Protein AF-A0A538IC35-F1 (afdb_monomer)

Nearest PDB structures (foldseek):
  1sgj-assembly1_C  TM=9.261E-01  e=6.892E-14  Deinococcus radiodurans
  8khl-assembly1_C  TM=8.896E-01  e=6.221E-12  Pseudomonas aeruginosa
  5ugr-assembly1_A  TM=8.640E-01  e=1.238E-11  Methylorubrum extorquens AM1
  5vxs-assembly1_A  TM=8.177E-01  e=3.624E-10  Homo sapiens
  3qz6-assembly1_A  TM=7.073E-01  e=1.244E-05  Desulfitobacterium hafniense DCB-2

Foldseek 3Di:
DDDDDDDDPPDDDVPPPDDPPPLPQCQPFAEEEEDELQDLVRQLVQQVDPGLAYEHELEPSADPVCSVVSLVSLQVSLVVSVPDPDNFYEYEAYEPPDPRRVVSLVSCVSSQGQEYEHEPDDLVSLCVNPLDGHAYAYEQQDPVCLVCVLSRLQHNRHQAYEYPPVNNCVHPVFDQDPVRCSCVSSVVVNVVSCVVNVHHYYDYDDD

Secondary structure (DSSP, 8-state):
-----------S-S--SS-GGG---GGG---EEEEETT-HHHHHHHHTSS-SEEEEE-STTS-GGGHHHHHHHHHHHHHHT-SSS-SEEEEEPPPTTSTTHHHHHHHHHHH--SEEEETT--HHHHHHT-SSSS-EEEEE-SHHHHHTHHHHHTSTTEEEEEE-HHHHHHHHTPPP-TT-GGGHHHHHHHHHHHHHTT-EEE-BPP-

Solvent-accessible surface area (backbone atoms only — not comparable to full-atom values): 11695 Å² total; per-residue (Å²): 134,87,84,86,88,74,87,80,76,86,71,89,72,86,82,69,87,69,74,81,87,67,74,76,70,54,78,77,40,74,30,36,42,80,28,35,23,66,36,66,71,54,37,56,53,49,56,72,43,92,42,46,23,29,29,37,24,53,29,95,68,31,57,83,93,41,42,70,60,15,50,54,47,42,35,56,52,52,62,74,60,62,82,65,95,61,37,38,47,29,36,28,39,40,40,80,91,44,96,56,22,66,61,41,53,57,42,42,70,76,49,62,44,65,26,37,32,39,44,75,32,38,52,65,56,53,55,73,63,51,88,68,78,60,38,27,34,34,22,36,27,40,75,66,21,58,76,41,29,48,58,34,36,64,38,93,41,34,45,24,43,28,73,36,65,66,56,25,20,68,73,74,70,53,69,92,46,99,82,54,60,76,51,48,73,59,51,50,53,45,48,52,21,16,61,78,52,76,22,23,72,47,45,74,52,88,129

Sequence (207 aa):
MSDFGAAVKLTSAECLTYNCATAIDLSRVRSLLFAPGSDERKLVKALASAADAVVADLEDAVAPGEKAAARGLVRDIFAAAAEGPRPLRLVRVNAVGTEFHDDDMAAVAAIAPDAIVLPKATADAVDALGTAGPPLVAIVETAQGVRLAYEIASQPRVAALQIGAVDLGAEVGLEPRPDGLEILYVRSPARSASVARHASILRRCPS

pLDDT: mean 83.18, std 20.89, range [24.3, 98.62]

Structure (mmCIF, N/CA/C/O backbone):
data_AF-A0A538IC35-F1
#
_entry.id   AF-A0A538IC35-F1
#
loop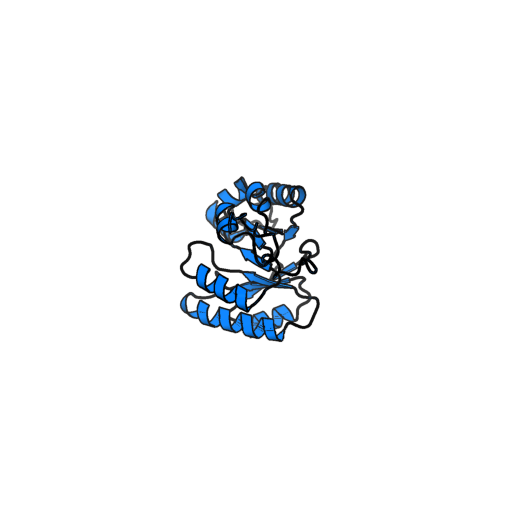_
_atom_site.group_PDB
_atom_site.id
_atom_site.type_symbol
_atom_site.label_atom_id
_atom_site.label_alt_id
_atom_site.label_comp_id
_atom_site.label_asym_id
_atom_site.label_entity_id
_atom_site.label_seq_id
_atom_site.pdbx_PDB_ins_code
_atom_site.Cartn_x
_atom_site.Cartn_y
_atom_site.Cartn_z
_atom_site.occupancy
_atom_site.B_iso_or_equiv
_atom_site.auth_seq_id
_atom_site.auth_comp_id
_atom_site.auth_asym_id
_atom_site.auth_atom_id
_atom_site.pdbx_PDB_model_num
ATOM 1 N N . MET A 1 1 ? 2.470 60.673 17.609 1.00 31.31 1 MET A N 1
ATOM 2 C CA . MET A 1 1 ? 3.820 60.813 17.023 1.00 31.31 1 MET A CA 1
ATOM 3 C C . MET A 1 1 ? 4.538 59.515 17.330 1.00 31.31 1 MET A C 1
ATOM 5 O O . MET A 1 1 ? 4.781 59.252 18.495 1.00 31.31 1 MET A O 1
ATOM 9 N N . SER A 1 2 ? 4.466 58.571 16.387 1.00 29.59 2 SER A N 1
ATOM 10 C CA . SER A 1 2 ? 5.567 58.173 15.478 1.00 29.59 2 SER A CA 1
ATOM 11 C C . SER A 1 2 ? 6.385 57.042 16.106 1.00 29.59 2 SER A C 1
ATOM 13 O O . SER A 1 2 ? 6.773 57.180 17.255 1.00 29.59 2 SER A O 1
ATOM 15 N N . ASP A 1 3 ? 6.762 55.948 15.465 1.00 31.81 3 ASP A N 1
ATOM 16 C CA . ASP A 1 3 ? 6.483 55.285 14.186 1.00 31.81 3 ASP A CA 1
ATOM 17 C C . ASP A 1 3 ? 7.268 53.942 14.276 1.00 31.81 3 ASP A C 1
ATOM 19 O O . ASP A 1 3 ? 7.997 53.733 15.248 1.00 31.81 3 ASP A O 1
ATOM 23 N N . PHE A 1 4 ? 7.188 53.103 13.243 1.00 24.30 4 PHE A N 1
ATOM 24 C CA . PHE A 1 4 ? 8.027 51.927 12.932 1.00 24.30 4 PHE A CA 1
ATOM 25 C C . PHE A 1 4 ? 7.596 50.537 13.414 1.00 24.30 4 PHE A C 1
ATOM 27 O O . PHE A 1 4 ? 7.556 50.199 14.594 1.00 24.30 4 PHE A O 1
ATOM 34 N N . GLY A 1 5 ? 7.339 49.700 12.405 1.00 32.66 5 GLY A N 1
ATOM 35 C CA . GLY A 1 5 ? 6.989 48.301 12.531 1.00 32.66 5 GLY A CA 1
ATOM 36 C C . GLY A 1 5 ? 8.140 47.366 12.887 1.00 32.66 5 GLY A C 1
ATOM 37 O O . GLY A 1 5 ? 9.323 47.689 12.816 1.00 32.66 5 GLY A O 1
ATOM 38 N N . ALA A 1 6 ? 7.737 46.142 13.198 1.00 24.39 6 ALA A N 1
ATOM 39 C CA . ALA A 1 6 ? 8.574 44.961 13.167 1.00 24.39 6 ALA A CA 1
ATOM 40 C C . ALA A 1 6 ? 7.709 43.798 12.673 1.00 24.39 6 ALA A C 1
ATOM 42 O O . ALA A 1 6 ? 6.591 43.590 13.144 1.00 24.39 6 ALA A O 1
ATOM 43 N N . ALA A 1 7 ? 8.234 43.073 11.691 1.00 27.47 7 ALA A N 1
ATOM 44 C CA . ALA A 1 7 ? 7.666 41.846 11.166 1.00 27.47 7 ALA A CA 1
ATOM 45 C C . ALA A 1 7 ? 7.351 40.863 12.306 1.00 27.47 7 ALA A C 1
ATOM 47 O O . ALA A 1 7 ? 8.243 40.460 13.057 1.00 27.47 7 ALA A O 1
ATOM 48 N N . VAL A 1 8 ? 6.087 40.456 12.424 1.00 26.50 8 VAL A N 1
ATOM 49 C CA . VAL A 1 8 ? 5.700 39.366 13.321 1.00 26.50 8 VAL A CA 1
ATOM 50 C C . VAL A 1 8 ? 6.123 38.064 12.647 1.00 26.50 8 VAL A C 1
ATOM 52 O O . VAL A 1 8 ? 5.533 37.635 11.658 1.00 26.50 8 VAL A O 1
ATOM 55 N N . LYS A 1 9 ? 7.197 37.460 13.165 1.00 26.38 9 LYS A N 1
ATOM 56 C CA . LYS A 1 9 ? 7.582 36.075 12.879 1.00 26.38 9 LYS A CA 1
ATOM 57 C C . LYS A 1 9 ? 6.374 35.173 13.143 1.00 26.38 9 LYS A C 1
ATOM 59 O O . LYS A 1 9 ? 5.940 35.060 14.285 1.00 26.38 9 LYS A O 1
ATOM 64 N N . LEU A 1 10 ? 5.870 34.513 12.105 1.00 27.55 10 LEU A N 1
ATOM 65 C CA . LEU A 1 10 ? 4.925 33.409 12.243 1.00 27.55 10 LEU A CA 1
ATOM 66 C C . LEU A 1 10 ? 5.683 32.221 12.856 1.00 27.55 10 LEU A C 1
ATOM 68 O O . LEU A 1 10 ? 6.468 31.553 12.187 1.00 27.55 10 LEU A O 1
ATOM 72 N N . THR A 1 11 ? 5.526 32.008 14.161 1.00 28.56 11 THR A N 1
ATOM 73 C CA . THR A 1 11 ? 6.125 30.885 14.891 1.00 28.56 11 THR A CA 1
ATOM 74 C C . THR A 1 11 ? 5.160 29.700 14.913 1.00 28.56 11 THR A C 1
ATOM 76 O O . THR A 1 11 ? 4.135 29.772 15.580 1.00 28.56 11 THR A O 1
ATOM 79 N N . SER A 1 12 ? 5.504 28.632 14.18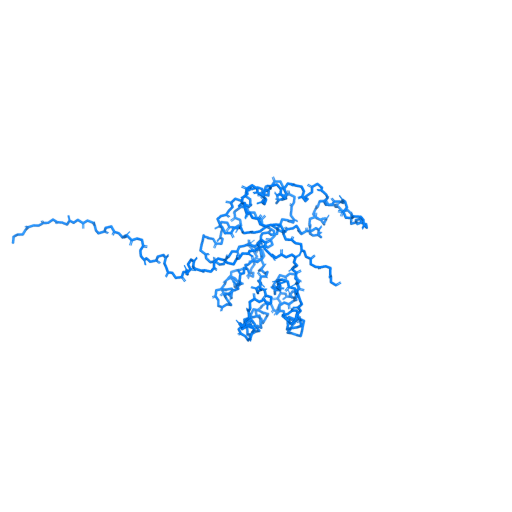5 1.00 39.44 12 SER A N 1
ATOM 80 C CA . SER A 1 12 ? 5.349 27.195 14.517 1.00 39.44 12 SER A CA 1
ATOM 81 C C . SER A 1 12 ? 4.039 26.624 15.106 1.00 39.44 12 SER A C 1
ATOM 83 O O . SER A 1 12 ? 4.042 25.461 15.496 1.00 39.44 12 SER A O 1
ATOM 85 N N . ALA A 1 13 ? 2.929 27.359 15.173 1.00 32.59 13 ALA A N 1
ATOM 86 C CA . ALA A 1 13 ? 1.724 26.920 15.890 1.00 32.59 13 ALA A CA 1
ATOM 87 C C . ALA A 1 13 ? 0.565 26.425 15.000 1.00 32.59 13 ALA A C 1
ATOM 89 O O . ALA A 1 13 ? -0.420 25.927 15.530 1.00 32.59 13 ALA A O 1
ATOM 90 N N . GLU A 1 14 ? 0.681 26.481 13.669 1.00 29.61 14 GLU A N 1
ATOM 91 C CA . GLU A 1 14 ? -0.355 25.959 12.749 1.00 29.61 14 GLU A CA 1
ATOM 92 C C . GLU A 1 14 ? -0.034 24.553 12.201 1.00 29.61 14 GLU A C 1
ATOM 94 O O . GLU A 1 14 ? -0.813 23.974 11.453 1.00 29.61 14 GLU A O 1
ATOM 99 N N . CYS A 1 15 ? 1.081 23.951 12.634 1.00 25.62 15 CYS A N 1
ATOM 100 C CA . CYS A 1 15 ? 1.512 22.596 12.265 1.00 25.62 15 CYS A CA 1
ATOM 101 C C . CYS A 1 15 ? 1.130 21.550 13.338 1.00 25.62 15 CYS A C 1
ATOM 103 O O . CYS A 1 15 ? 1.933 20.697 13.705 1.00 25.62 15 CYS A O 1
ATOM 105 N N . LEU A 1 16 ? -0.069 21.656 13.924 1.00 33.69 16 LEU A N 1
ATOM 106 C CA . LEU A 1 16 ? -0.519 20.787 15.025 1.00 33.69 16 LEU A CA 1
ATOM 107 C C . LEU A 1 16 ? -1.973 20.320 14.854 1.00 33.69 16 LEU A C 1
ATOM 109 O O . LEU A 1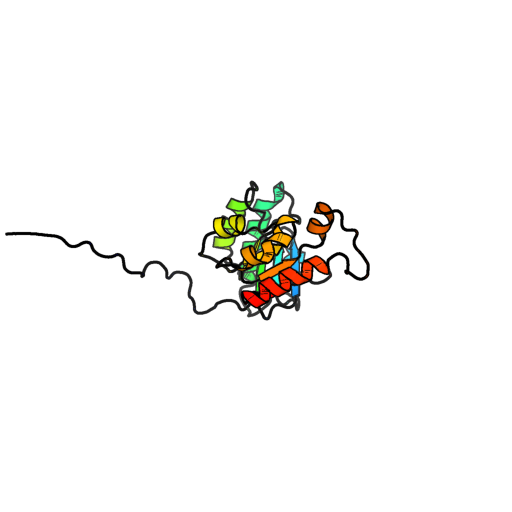 16 ? -2.795 20.464 15.754 1.00 33.69 16 LEU A O 1
ATOM 113 N N . THR A 1 17 ? -2.297 19.713 13.711 1.00 31.59 17 THR A N 1
ATOM 114 C CA . THR A 1 17 ? -3.502 18.862 13.583 1.00 31.59 17 THR A CA 1
ATOM 115 C C . THR A 1 17 ? -3.206 17.380 13.367 1.00 31.59 17 THR A C 1
ATOM 117 O O . THR A 1 17 ? -4.140 16.589 13.302 1.00 31.59 17 THR A O 1
ATOM 120 N N . TYR A 1 18 ? -1.938 16.957 13.393 1.00 36.91 18 TYR A N 1
ATOM 121 C CA . TYR A 1 18 ? -1.600 15.553 13.635 1.00 36.91 18 TYR A CA 1
ATOM 122 C C . TYR A 1 18 ? -0.915 15.420 14.989 1.00 36.91 18 TYR A C 1
ATOM 124 O O . TYR A 1 18 ? 0.202 15.878 15.214 1.00 36.91 18 TYR A O 1
ATOM 132 N N . ASN A 1 19 ? -1.645 14.817 15.917 1.00 33.31 19 ASN A N 1
ATOM 133 C CA . ASN A 1 19 ? -1.181 14.473 17.244 1.00 33.31 19 ASN A CA 1
ATOM 134 C C . ASN A 1 19 ? 0.035 13.529 17.116 1.00 33.31 19 ASN A C 1
ATOM 136 O O . ASN A 1 19 ? -0.123 12.364 16.762 1.00 33.31 19 ASN A O 1
ATOM 140 N N . CYS A 1 20 ? 1.248 14.005 17.422 1.00 36.91 20 CYS A N 1
ATOM 141 C CA . CYS A 1 20 ? 2.470 13.181 17.487 1.00 36.91 20 CYS A CA 1
ATOM 142 C C . CYS A 1 20 ? 2.395 12.032 18.521 1.00 36.91 20 CYS A C 1
ATOM 144 O O . CYS A 1 20 ? 3.329 11.242 18.629 1.00 36.91 20 CYS A O 1
ATOM 146 N N . ALA A 1 21 ? 1.312 11.926 19.299 1.00 33.50 21 ALA A N 1
ATOM 147 C CA . ALA A 1 21 ? 1.167 10.985 20.407 1.00 33.50 21 ALA A CA 1
ATOM 148 C C . ALA A 1 21 ? 0.747 9.549 20.010 1.00 33.50 21 ALA A C 1
ATOM 150 O O . ALA A 1 21 ? 0.647 8.697 20.889 1.00 33.50 21 ALA A O 1
ATOM 151 N N . THR A 1 22 ? 0.544 9.240 18.724 1.00 44.50 22 THR A N 1
ATOM 152 C CA . THR A 1 22 ? 0.237 7.873 18.245 1.00 44.50 22 THR A CA 1
ATOM 153 C C . THR A 1 22 ? 0.861 7.602 16.877 1.00 44.50 22 THR A C 1
ATOM 155 O O . THR A 1 22 ? 0.160 7.372 15.894 1.00 44.50 22 THR A O 1
ATOM 158 N N . ALA A 1 23 ? 2.190 7.638 16.773 1.00 57.66 23 ALA A N 1
ATOM 159 C CA . ALA A 1 23 ? 2.842 7.075 15.595 1.00 57.66 23 ALA A CA 1
ATOM 160 C C . ALA A 1 23 ? 2.577 5.557 15.580 1.00 57.66 23 ALA A C 1
ATOM 162 O O . ALA A 1 23 ? 3.062 4.831 16.449 1.00 57.66 23 ALA A O 1
ATOM 163 N N . ILE A 1 24 ? 1.751 5.087 14.640 1.00 71.88 24 ILE A N 1
ATOM 164 C CA . ILE A 1 24 ? 1.484 3.661 14.424 1.00 71.88 24 ILE A CA 1
ATOM 165 C C . ILE A 1 24 ? 2.826 2.957 14.167 1.00 71.88 24 ILE A C 1
ATOM 167 O O . ILE A 1 24 ? 3.517 3.248 13.191 1.00 71.88 24 ILE A O 1
ATOM 171 N N . ASP A 1 25 ? 3.202 2.021 15.040 1.00 78.44 25 ASP A N 1
ATOM 172 C CA . ASP A 1 25 ? 4.435 1.246 14.897 1.00 78.44 25 ASP A CA 1
ATOM 173 C C . ASP A 1 25 ? 4.235 0.075 13.918 1.00 78.44 25 ASP A C 1
ATOM 175 O O . ASP A 1 25 ? 3.784 -1.016 14.291 1.00 78.44 25 ASP A O 1
ATOM 179 N N . LEU A 1 26 ? 4.600 0.295 12.651 1.00 83.69 26 LEU A N 1
ATOM 180 C CA . LEU A 1 26 ? 4.549 -0.740 11.613 1.00 83.69 26 LEU A CA 1
ATOM 181 C C . LEU A 1 26 ? 5.617 -1.838 11.783 1.00 83.69 26 LEU A C 1
ATOM 183 O O . LEU A 1 26 ? 5.514 -2.875 11.127 1.00 83.69 26 LEU A O 1
ATOM 187 N N . SER A 1 27 ? 6.589 -1.693 12.694 1.00 78.25 27 SER A N 1
ATOM 188 C CA . SER A 1 27 ? 7.629 -2.716 12.922 1.00 78.25 27 SER A CA 1
ATOM 189 C C . SER A 1 27 ? 7.102 -4.011 13.528 1.00 78.25 27 SER A C 1
ATOM 191 O O . SER A 1 27 ? 7.728 -5.067 13.406 1.00 78.25 27 SER A O 1
ATOM 193 N N . ARG A 1 28 ? 5.903 -3.960 14.118 1.00 81.75 28 ARG A N 1
ATOM 194 C CA . ARG A 1 28 ? 5.190 -5.119 14.673 1.00 81.75 28 ARG A CA 1
ATOM 195 C C . ARG A 1 28 ? 4.149 -5.710 13.723 1.00 81.75 28 ARG A C 1
ATOM 197 O O . ARG A 1 28 ? 3.338 -6.534 14.159 1.00 81.75 28 ARG A O 1
ATOM 204 N N . VAL A 1 29 ? 4.106 -5.273 12.467 1.00 87.50 29 VAL A N 1
ATOM 205 C CA . VAL A 1 29 ? 3.208 -5.830 11.451 1.00 87.50 29 VAL A CA 1
ATOM 206 C C . VAL A 1 29 ? 3.930 -6.968 10.737 1.00 87.50 29 VAL A C 1
ATOM 208 O O . VAL A 1 29 ? 4.917 -6.763 10.038 1.00 87.50 29 VAL A O 1
ATOM 211 N N . ARG A 1 30 ? 3.454 -8.197 10.934 1.00 85.12 30 ARG A N 1
ATOM 212 C CA . ARG A 1 30 ? 4.027 -9.417 10.340 1.00 85.12 30 ARG A CA 1
ATOM 213 C C . ARG A 1 30 ? 3.173 -9.947 9.192 1.00 85.12 30 ARG A C 1
ATOM 215 O O . ARG A 1 30 ? 3.669 -10.727 8.382 1.00 85.12 30 ARG A O 1
ATOM 222 N N . SER A 1 31 ? 1.907 -9.537 9.132 1.00 88.38 31 SER A N 1
ATOM 223 C CA . SER A 1 31 ? 0.915 -9.993 8.162 1.00 88.38 31 SER A CA 1
ATOM 224 C C . SER A 1 31 ? 0.096 -8.831 7.601 1.00 88.38 31 SER A C 1
ATOM 226 O O . SER A 1 31 ? -0.556 -8.101 8.347 1.00 88.38 31 SER A O 1
ATOM 228 N N . LEU A 1 32 ? 0.111 -8.700 6.271 1.00 92.94 32 LEU A N 1
ATOM 229 C CA . LEU A 1 32 ? -0.801 -7.845 5.509 1.00 92.94 32 LEU A CA 1
ATOM 230 C C . LEU A 1 32 ? -1.825 -8.711 4.774 1.00 92.94 32 LEU A C 1
ATOM 232 O O . LEU A 1 32 ? -1.449 -9.509 3.908 1.00 92.94 32 LEU A O 1
ATOM 236 N N . LEU A 1 33 ? -3.108 -8.538 5.092 1.00 95.38 33 LEU A N 1
ATOM 237 C CA . LEU A 1 33 ? -4.212 -9.191 4.392 1.00 95.38 33 LEU A CA 1
ATOM 238 C C . LEU A 1 33 ? -4.896 -8.199 3.448 1.00 95.38 33 LEU A C 1
ATOM 240 O O . LEU A 1 33 ? -5.500 -7.230 3.895 1.00 95.38 33 LEU A O 1
ATOM 244 N N . PHE A 1 34 ? -4.806 -8.447 2.144 1.00 96.38 34 PHE A N 1
ATOM 245 C CA . PHE A 1 34 ? -5.431 -7.603 1.123 1.00 96.38 34 PHE A CA 1
ATOM 246 C C . PHE A 1 34 ? -6.870 -8.052 0.866 1.00 96.38 34 PHE A C 1
ATOM 248 O O . PHE A 1 34 ? -7.111 -9.245 0.666 1.00 96.38 34 PHE A O 1
ATOM 255 N N . ALA A 1 35 ? -7.798 -7.099 0.817 1.00 97.44 35 ALA A N 1
ATOM 256 C CA . ALA A 1 35 ? -9.189 -7.321 0.445 1.00 97.44 35 ALA A CA 1
ATOM 257 C C . ALA A 1 35 ? -9.647 -6.251 -0.566 1.00 97.44 35 ALA A C 1
ATOM 259 O O . ALA A 1 35 ? -9.298 -5.084 -0.389 1.00 97.44 35 ALA A O 1
ATOM 260 N N . PRO A 1 36 ? -10.429 -6.613 -1.603 1.00 98.06 36 PRO A N 1
ATOM 261 C CA . PRO A 1 36 ? -10.969 -5.636 -2.547 1.00 98.06 36 PRO A CA 1
ATOM 262 C C . PRO A 1 36 ? -11.828 -4.595 -1.826 1.00 98.06 36 PRO A C 1
ATOM 264 O O . PRO A 1 36 ? -12.737 -4.962 -1.080 1.00 98.06 36 PRO A O 1
ATOM 267 N N . GLY A 1 37 ? -11.578 -3.309 -2.069 1.00 97.56 37 GLY A N 1
ATOM 268 C CA . GLY A 1 37 ? -12.351 -2.214 -1.479 1.00 97.56 37 GLY A CA 1
ATOM 269 C C . GLY A 1 37 ? -13.802 -2.154 -1.966 1.00 97.56 37 GLY A C 1
ATOM 270 O O . GLY A 1 37 ? -14.632 -1.532 -1.313 1.00 97.56 37 GLY A O 1
ATOM 271 N N . SER A 1 38 ? -14.123 -2.817 -3.082 1.00 97.62 38 SER A N 1
ATOM 272 C CA . SER A 1 38 ? -15.483 -2.949 -3.619 1.00 97.62 38 SER A CA 1
ATOM 273 C C . SER A 1 38 ? -16.268 -4.150 -3.068 1.00 97.62 38 SER A C 1
ATOM 275 O O . SER A 1 38 ? -17.451 -4.285 -3.370 1.00 97.62 38 SER A O 1
ATOM 277 N N . ASP A 1 39 ? -15.656 -5.025 -2.259 1.00 97.88 39 ASP A N 1
ATOM 278 C CA . ASP A 1 39 ? -16.291 -6.245 -1.740 1.00 97.88 39 ASP A CA 1
ATOM 279 C C . ASP 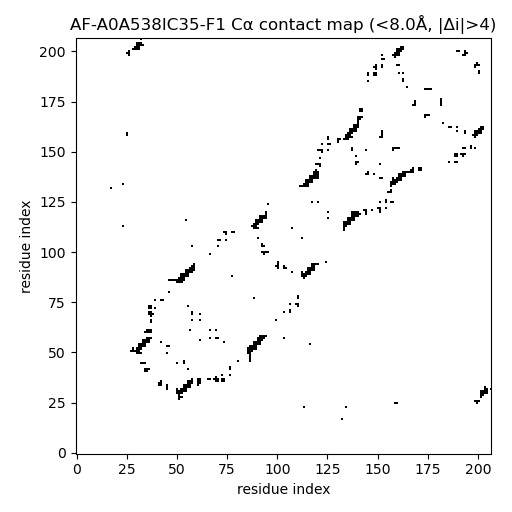A 1 39 ? -16.471 -6.164 -0.217 1.00 97.88 39 ASP A C 1
ATOM 281 O O . ASP A 1 39 ? -15.589 -6.543 0.561 1.00 97.88 39 ASP A O 1
ATOM 285 N N . GLU A 1 40 ? -17.646 -5.687 0.208 1.00 97.31 40 GLU A N 1
ATOM 286 C CA . GLU A 1 40 ? -18.014 -5.517 1.622 1.00 97.31 40 GLU A CA 1
ATOM 287 C C . GLU A 1 40 ? -17.781 -6.796 2.428 1.00 97.31 40 GLU A C 1
ATOM 289 O O . GLU A 1 40 ? -17.141 -6.786 3.481 1.00 97.31 40 GLU A O 1
ATOM 294 N N . ARG A 1 41 ? -18.256 -7.932 1.906 1.00 97.44 41 ARG A N 1
ATOM 295 C CA . ARG A 1 41 ? -18.185 -9.216 2.602 1.00 97.44 41 ARG A CA 1
ATOM 296 C C . ARG A 1 41 ? -16.737 -9.625 2.849 1.00 97.44 41 ARG A C 1
ATOM 298 O O . ARG A 1 41 ? -16.419 -10.106 3.941 1.00 97.44 41 ARG A O 1
ATOM 305 N N . LYS A 1 42 ? -15.861 -9.485 1.848 1.00 97.62 42 LYS A N 1
ATOM 306 C CA . LYS A 1 42 ? -14.438 -9.819 2.002 1.00 97.62 42 LYS A CA 1
ATOM 307 C C . LYS A 1 42 ? -13.729 -8.846 2.930 1.00 97.62 42 LYS A C 1
ATOM 309 O O . LYS A 1 42 ? -12.944 -9.310 3.756 1.00 97.62 42 LYS A O 1
ATOM 314 N N . LEU A 1 43 ? -14.008 -7.547 2.832 1.00 97.12 43 LEU A N 1
ATOM 315 C CA . LEU A 1 43 ? -13.350 -6.547 3.669 1.00 97.12 43 LEU A CA 1
ATOM 316 C C . LEU A 1 43 ? -13.739 -6.700 5.147 1.00 97.12 43 LEU A C 1
ATOM 318 O O . LEU A 1 43 ? -12.858 -6.764 6.002 1.00 97.12 43 LEU A O 1
ATOM 322 N N . VAL A 1 44 ? -15.028 -6.887 5.449 1.00 96.00 44 VAL A N 1
ATOM 323 C CA . VAL A 1 44 ? -15.508 -7.163 6.817 1.00 96.00 44 VAL A CA 1
ATOM 324 C C . VAL A 1 44 ? -14.898 -8.455 7.364 1.00 96.00 44 VAL A C 1
ATOM 326 O O . VAL A 1 44 ? -14.416 -8.492 8.496 1.00 96.00 44 VAL A O 1
ATOM 329 N N . LYS A 1 45 ? -14.845 -9.521 6.554 1.00 95.38 45 LYS A N 1
ATOM 330 C CA . LYS A 1 45 ? -14.202 -10.779 6.963 1.00 95.38 45 LYS A CA 1
ATOM 331 C C . LYS A 1 45 ? -12.705 -10.597 7.237 1.00 95.38 45 LYS A C 1
ATOM 333 O O . LYS A 1 45 ? -12.188 -11.205 8.171 1.00 95.38 45 LYS A O 1
ATOM 338 N N . ALA A 1 46 ? -12.009 -9.795 6.431 1.00 95.88 46 ALA A N 1
ATOM 339 C CA . ALA A 1 46 ? -10.594 -9.505 6.632 1.00 95.88 46 ALA A CA 1
ATOM 340 C C . ALA A 1 46 ? -10.366 -8.746 7.948 1.00 95.88 46 ALA A C 1
ATOM 342 O O . ALA A 1 46 ? -9.468 -9.114 8.706 1.00 95.88 46 ALA A O 1
ATOM 343 N N . LEU A 1 47 ? -11.213 -7.760 8.259 1.00 95.06 47 LEU A N 1
ATOM 344 C CA . LEU A 1 47 ? -11.166 -7.005 9.517 1.00 95.06 47 LEU A CA 1
ATOM 345 C C . LEU A 1 47 ? -11.440 -7.874 10.753 1.00 95.06 47 LEU A C 1
ATOM 347 O O . LEU A 1 47 ? -10.882 -7.618 11.811 1.00 95.06 47 LEU A O 1
ATOM 351 N N . ALA A 1 48 ? -12.223 -8.945 10.615 1.00 93.44 48 ALA A N 1
ATOM 352 C CA . ALA A 1 48 ? -12.457 -9.923 11.681 1.00 93.44 48 ALA A CA 1
ATOM 353 C C . ALA A 1 48 ? -11.360 -11.008 11.800 1.00 93.44 48 ALA A C 1
ATOM 355 O O . ALA A 1 48 ? -11.505 -11.955 12.576 1.00 93.44 48 ALA A O 1
ATOM 356 N N . SER A 1 49 ? -10.289 -10.934 11.003 1.00 93.38 49 SER A N 1
ATOM 357 C CA . SER A 1 49 ? -9.218 -11.939 10.998 1.00 93.38 49 SER A CA 1
ATOM 358 C C . SER A 1 49 ? -8.147 -11.681 12.067 1.00 93.38 49 SER A C 1
ATOM 360 O O . SER A 1 49 ? -8.112 -10.640 12.712 1.00 93.38 49 SER A O 1
ATOM 362 N N . ALA A 1 50 ? -7.216 -12.627 12.220 1.00 91.62 50 ALA A N 1
ATOM 363 C CA . ALA A 1 50 ? -6.033 -12.473 13.071 1.00 91.62 50 ALA A CA 1
ATOM 364 C C . ALA A 1 50 ? -4.862 -11.742 12.374 1.00 91.62 50 ALA A C 1
ATOM 366 O O . ALA A 1 50 ? -3.723 -11.825 12.841 1.00 91.62 50 ALA A O 1
ATOM 367 N N . ALA A 1 51 ? -5.101 -11.095 11.226 1.00 92.75 51 ALA A N 1
ATOM 368 C CA . ALA A 1 51 ? -4.075 -10.322 10.535 1.00 92.75 51 ALA A CA 1
ATOM 369 C C . ALA A 1 51 ? -3.603 -9.143 11.398 1.00 92.75 51 ALA A C 1
ATOM 371 O O . ALA A 1 51 ? -4.368 -8.551 12.156 1.00 92.75 51 ALA A O 1
ATOM 372 N N . ASP A 1 52 ? -2.330 -8.779 11.266 1.00 92.56 52 ASP A N 1
ATOM 373 C CA . ASP A 1 52 ? -1.785 -7.616 11.958 1.00 92.56 52 ASP A CA 1
ATOM 374 C C . ASP A 1 52 ? -2.294 -6.311 11.316 1.00 92.56 52 ASP A C 1
ATOM 376 O O . ASP A 1 52 ? -2.519 -5.320 12.014 1.00 92.56 52 ASP A O 1
ATOM 380 N N . ALA A 1 53 ? -2.506 -6.333 9.997 1.00 94.75 53 ALA A N 1
ATOM 381 C CA . ALA A 1 53 ? -3.051 -5.238 9.210 1.00 94.75 53 ALA A CA 1
ATOM 382 C C . ALA A 1 53 ? -3.896 -5.758 8.031 1.00 94.75 53 ALA A C 1
ATOM 384 O O . ALA A 1 53 ? -3.564 -6.765 7.397 1.00 94.75 53 ALA A O 1
ATOM 385 N N . VAL A 1 54 ? -4.974 -5.041 7.722 1.00 96.88 54 VAL A N 1
ATOM 386 C CA . VAL A 1 54 ? -5.863 -5.275 6.581 1.00 96.88 54 VAL A CA 1
ATOM 387 C C . VAL A 1 54 ? -5.722 -4.117 5.608 1.00 96.88 54 VAL A C 1
ATOM 389 O O . VAL A 1 54 ? -5.846 -2.961 6.000 1.00 96.88 54 VAL A O 1
ATOM 392 N N . VAL A 1 55 ? -5.474 -4.436 4.341 1.00 98.00 55 VAL A N 1
ATOM 393 C CA . VAL A 1 55 ? -5.360 -3.463 3.256 1.00 98.00 55 VAL A CA 1
ATOM 394 C C . VAL A 1 55 ? -6.648 -3.492 2.441 1.00 98.00 55 VAL A C 1
ATOM 396 O O . VAL A 1 55 ? -6.908 -4.470 1.737 1.00 98.00 55 VAL A O 1
ATOM 399 N N . ALA A 1 56 ? -7.442 -2.427 2.538 1.00 98.38 56 ALA A N 1
ATOM 400 C CA . ALA A 1 56 ? -8.530 -2.161 1.609 1.00 98.38 56 ALA A CA 1
ATOM 401 C C . ALA A 1 56 ? -7.935 -1.701 0.277 1.00 98.38 56 ALA A C 1
ATOM 403 O O . ALA A 1 56 ? -7.263 -0.672 0.202 1.00 98.38 56 ALA A O 1
ATOM 404 N N . ASP A 1 57 ? -8.142 -2.497 -0.761 1.00 98.31 57 ASP A N 1
ATOM 405 C CA . ASP A 1 57 ? -7.529 -2.281 -2.059 1.00 98.31 57 ASP A CA 1
ATOM 406 C C . ASP A 1 57 ? -8.430 -1.455 -2.977 1.00 98.31 57 ASP A C 1
ATOM 408 O O . ASP A 1 57 ? -9.502 -1.923 -3.356 1.00 98.31 57 ASP A O 1
ATOM 412 N N . LEU A 1 58 ? -7.998 -0.243 -3.333 1.00 98.50 58 LEU A N 1
ATOM 413 C CA . LEU A 1 58 ? -8.659 0.616 -4.319 1.00 98.50 58 LEU A CA 1
ATOM 414 C C . LEU A 1 58 ? -7.979 0.566 -5.695 1.00 98.50 58 LEU A C 1
ATOM 416 O O . LEU A 1 58 ? -8.467 1.219 -6.615 1.00 98.50 58 LEU A O 1
ATOM 420 N N . GLU A 1 59 ? -6.887 -0.188 -5.864 1.00 97.00 59 GLU A N 1
ATOM 421 C CA . GLU A 1 59 ? -6.144 -0.339 -7.124 1.00 97.00 59 GLU A CA 1
ATOM 422 C C . GLU A 1 59 ? -6.670 -1.562 -7.908 1.00 97.00 59 GLU A C 1
ATOM 424 O O . GLU A 1 59 ? -7.855 -1.612 -8.240 1.00 97.00 59 GLU A O 1
ATOM 429 N N . ASP A 1 60 ? -5.836 -2.553 -8.228 1.00 93.19 60 ASP A N 1
ATOM 430 C CA . ASP A 1 60 ? -6.143 -3.565 -9.251 1.00 93.19 60 ASP A CA 1
ATOM 431 C C . ASP A 1 60 ? -7.336 -4.468 -8.918 1.00 93.19 60 ASP A C 1
ATOM 433 O O . ASP A 1 60 ? -7.950 -5.039 -9.818 1.00 93.19 60 ASP A O 1
ATOM 437 N N . ALA A 1 61 ? -7.699 -4.604 -7.638 1.00 91.94 61 ALA A N 1
ATOM 438 C CA . ALA A 1 61 ? -8.860 -5.399 -7.240 1.00 91.94 61 ALA A CA 1
ATOM 439 C C . ALA A 1 61 ? -10.210 -4.694 -7.463 1.00 91.94 61 ALA A C 1
ATOM 441 O O . ALA A 1 61 ? -11.249 -5.292 -7.179 1.00 91.94 61 ALA A O 1
AT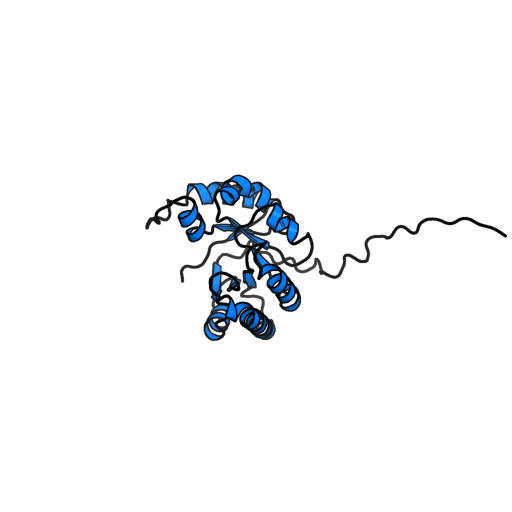OM 442 N N . VAL A 1 62 ? -10.217 -3.445 -7.944 1.00 96.44 62 VAL A N 1
ATOM 443 C CA . VAL A 1 62 ? -11.433 -2.650 -8.170 1.00 96.44 62 VAL A CA 1
ATOM 444 C C . VAL A 1 62 ? -11.486 -2.177 -9.616 1.00 96.44 62 VAL A C 1
ATOM 446 O O . VAL A 1 62 ? -10.579 -1.482 -10.086 1.00 96.44 62 VAL A O 1
ATOM 449 N N . ALA A 1 63 ? -12.577 -2.505 -10.310 1.00 97.00 63 ALA A N 1
ATOM 450 C CA . ALA A 1 63 ? -12.796 -2.071 -11.683 1.00 97.00 63 ALA A CA 1
ATOM 451 C C . ALA A 1 63 ? -12.916 -0.532 -11.776 1.00 97.00 63 ALA A C 1
ATOM 453 O O . ALA A 1 63 ? -13.445 0.090 -10.852 1.00 97.00 63 ALA A O 1
ATOM 454 N N . PRO A 1 64 ? -12.502 0.105 -12.891 1.00 97.06 64 PRO A N 1
ATOM 455 C CA . PRO A 1 64 ? -12.553 1.564 -13.047 1.00 97.06 64 PRO A CA 1
ATOM 456 C C . PRO A 1 64 ? -13.915 2.195 -12.714 1.00 97.06 64 PRO A C 1
ATOM 458 O O . PRO A 1 64 ? -13.983 3.177 -11.980 1.00 97.06 64 PRO A O 1
ATOM 461 N N . GLY A 1 65 ? -15.013 1.585 -13.177 1.00 97.25 65 GLY A N 1
ATOM 462 C CA . GLY A 1 65 ? -16.376 2.068 -12.916 1.00 97.25 65 GLY A CA 1
ATOM 463 C C . GLY A 1 65 ? -16.850 1.917 -11.465 1.00 97.25 65 GLY A C 1
ATOM 464 O O . GLY A 1 65 ? -17.868 2.493 -11.095 1.00 97.25 65 GLY A O 1
ATOM 465 N N . GLU A 1 66 ? -16.123 1.168 -10.634 1.00 97.56 66 GLU A N 1
ATOM 466 C CA . GLU A 1 66 ? -16.480 0.888 -9.239 1.00 97.56 66 GLU A CA 1
ATOM 467 C C . GLU A 1 66 ? -15.640 1.688 -8.233 1.00 97.56 66 GLU A C 1
ATOM 469 O O . GLU A 1 66 ? -15.970 1.701 -7.048 1.00 97.56 66 GLU A O 1
ATOM 474 N N . LYS A 1 67 ? -14.584 2.393 -8.674 1.00 97.69 67 LYS A N 1
ATOM 475 C CA . LYS A 1 67 ? -13.639 3.113 -7.794 1.00 97.69 67 LYS A CA 1
ATOM 476 C C . LYS A 1 67 ? -14.339 4.073 -6.832 1.00 97.69 67 LYS A C 1
ATOM 478 O O . LYS A 1 67 ? -14.072 4.059 -5.632 1.00 97.69 67 LYS A O 1
ATOM 483 N N . ALA A 1 68 ? -15.274 4.875 -7.342 1.00 97.88 68 ALA A N 1
ATOM 484 C CA . ALA A 1 68 ? -16.009 5.844 -6.531 1.00 97.88 68 ALA A CA 1
ATOM 485 C C . ALA A 1 68 ? -16.864 5.164 -5.446 1.00 97.88 68 ALA A C 1
ATOM 487 O O . ALA A 1 68 ? -16.849 5.587 -4.290 1.00 97.88 68 ALA A O 1
ATOM 488 N N . ALA A 1 69 ? -17.565 4.082 -5.800 1.00 98.06 69 ALA A N 1
ATOM 489 C CA . ALA A 1 69 ? -18.362 3.309 -4.852 1.00 98.06 69 ALA A CA 1
ATOM 490 C C . ALA A 1 69 ? -17.474 2.609 -3.809 1.00 98.06 69 ALA A C 1
ATOM 492 O O . ALA A 1 69 ? -17.782 2.648 -2.619 1.00 98.06 69 ALA A O 1
ATOM 493 N N . ALA A 1 70 ? -16.337 2.048 -4.234 1.00 98.50 70 ALA A N 1
ATOM 494 C CA . ALA A 1 70 ? -15.368 1.399 -3.355 1.00 98.50 70 ALA A CA 1
ATOM 495 C C . ALA A 1 70 ? -14.811 2.362 -2.293 1.00 98.50 70 ALA A C 1
ATOM 497 O O . ALA A 1 70 ? -14.760 2.007 -1.121 1.00 98.50 70 ALA A O 1
ATOM 498 N N . ARG A 1 71 ? -14.468 3.608 -2.654 1.00 98.56 71 ARG A N 1
ATOM 499 C CA . ARG A 1 71 ? -14.023 4.629 -1.680 1.00 98.56 71 ARG A CA 1
ATOM 500 C C . ARG A 1 71 ? -15.062 4.877 -0.587 1.00 98.56 71 ARG A C 1
ATOM 502 O O . ARG A 1 71 ? -14.715 4.930 0.593 1.00 98.56 71 ARG A O 1
ATOM 509 N N . GLY A 1 72 ? -16.331 5.023 -0.979 1.00 98.12 72 GLY A N 1
ATOM 510 C CA . GLY A 1 72 ? -17.441 5.209 -0.042 1.00 98.12 72 GLY A CA 1
ATOM 511 C C . GLY A 1 72 ? -17.619 4.004 0.879 1.00 98.12 72 GLY A C 1
ATOM 512 O O . GLY A 1 72 ? -17.701 4.167 2.093 1.00 98.12 72 GLY A O 1
ATOM 513 N N . LEU A 1 73 ? -17.580 2.801 0.308 1.00 98.19 73 LEU A N 1
ATOM 514 C CA . LEU A 1 73 ? -17.712 1.554 1.051 1.00 98.19 73 LEU A CA 1
ATOM 515 C C . LEU A 1 73 ? -16.579 1.358 2.070 1.00 98.19 73 LEU A C 1
ATOM 517 O O . LEU A 1 73 ? -16.838 1.041 3.230 1.00 98.19 73 LEU A O 1
ATOM 521 N N . VAL A 1 74 ? -15.327 1.595 1.665 1.00 98.44 74 VAL A N 1
ATOM 522 C CA . VAL A 1 74 ? -14.159 1.502 2.557 1.00 98.44 74 VAL A CA 1
ATOM 523 C C . VAL A 1 74 ? -14.283 2.477 3.723 1.00 98.44 74 VAL A C 1
ATOM 525 O O . VAL A 1 74 ? -14.043 2.080 4.862 1.00 98.44 74 VAL A O 1
ATOM 528 N N . ARG A 1 75 ? -14.699 3.726 3.470 1.00 97.50 75 ARG A N 1
ATOM 529 C CA . ARG A 1 75 ? -14.950 4.719 4.526 1.00 97.50 75 ARG A CA 1
ATOM 530 C C . ARG A 1 75 ? -15.961 4.210 5.542 1.00 97.50 75 ARG A C 1
ATOM 532 O O . ARG A 1 75 ? -15.682 4.249 6.738 1.00 97.50 75 ARG A O 1
ATOM 539 N N . ASP A 1 76 ? -17.103 3.725 5.075 1.00 96.62 76 ASP A N 1
ATOM 540 C CA . ASP A 1 76 ? -18.198 3.326 5.957 1.00 96.62 76 ASP A CA 1
ATOM 541 C C . ASP A 1 76 ? -17.812 2.091 6.793 1.00 96.62 76 ASP A C 1
ATOM 543 O O . ASP A 1 76 ? -18.027 2.063 8.007 1.00 96.62 76 ASP A O 1
ATOM 547 N N . ILE A 1 77 ? -17.133 1.113 6.184 1.00 96.50 77 ILE A N 1
ATOM 548 C CA . ILE A 1 77 ? -16.645 -0.086 6.879 1.00 96.50 77 ILE A CA 1
ATOM 549 C C . ILE A 1 77 ? -15.546 0.257 7.894 1.00 96.50 77 ILE A C 1
ATOM 551 O O . ILE A 1 77 ? -15.575 -0.232 9.023 1.00 96.50 77 ILE A O 1
ATOM 555 N N . PHE A 1 78 ? -14.567 1.092 7.529 1.00 95.69 78 PHE A N 1
ATOM 556 C CA . PHE A 1 78 ? -13.474 1.452 8.438 1.00 95.69 78 PHE A CA 1
ATOM 557 C C . PHE A 1 78 ? -13.953 2.313 9.605 1.00 95.69 78 PHE A C 1
ATOM 559 O O . PHE A 1 78 ? -13.411 2.172 10.704 1.00 95.69 78 PHE A O 1
ATOM 566 N N . ALA A 1 79 ? -14.968 3.157 9.394 1.00 92.69 79 ALA A N 1
ATOM 567 C CA . ALA A 1 79 ? -15.625 3.904 10.461 1.00 92.69 79 ALA A CA 1
ATOM 568 C C . ALA A 1 79 ? -16.349 2.966 11.441 1.00 92.69 79 ALA A C 1
ATOM 570 O O . ALA A 1 79 ? -16.203 3.122 12.652 1.00 92.69 79 ALA A O 1
ATOM 571 N N . ALA A 1 80 ? -17.061 1.952 10.937 1.00 90.25 80 ALA A N 1
ATOM 572 C CA . ALA A 1 80 ? -17.730 0.952 11.774 1.00 90.25 80 ALA A CA 1
ATOM 573 C C . ALA A 1 80 ? -16.746 0.051 12.548 1.00 90.25 80 ALA A C 1
ATOM 575 O O . ALA A 1 80 ? -17.067 -0.429 13.632 1.00 90.25 80 ALA A O 1
ATOM 576 N N . ALA A 1 81 ? -15.542 -0.161 12.011 1.00 85.25 81 ALA A N 1
ATOM 577 C CA . ALA A 1 81 ? -14.488 -0.976 12.616 1.00 85.25 81 ALA A CA 1
ATOM 578 C C . ALA A 1 81 ? -13.472 -0.169 13.451 1.00 85.25 81 ALA A C 1
ATOM 580 O O . ALA A 1 81 ? -12.384 -0.666 13.736 1.00 85.25 81 ALA A O 1
ATOM 581 N N . ALA A 1 82 ? -13.780 1.081 13.819 1.00 73.94 82 ALA A N 1
ATOM 582 C CA . ALA A 1 82 ? -12.837 1.972 14.505 1.00 73.94 82 ALA A CA 1
ATOM 583 C C . ALA A 1 82 ? -12.506 1.557 15.955 1.00 73.94 82 ALA A C 1
ATOM 585 O O . ALA A 1 82 ? -11.573 2.094 16.553 1.00 73.94 82 ALA A O 1
ATOM 586 N N . GLU A 1 83 ? -13.249 0.608 16.527 1.00 69.12 83 GLU A N 1
ATOM 587 C CA . GLU A 1 83 ? -13.064 0.148 17.901 1.00 69.12 83 GLU A CA 1
ATOM 588 C C . GLU A 1 83 ? -12.127 -1.066 17.965 1.00 69.12 83 GLU A C 1
ATOM 590 O O . GLU A 1 83 ? -12.532 -2.210 17.766 1.00 69.12 83 GLU A O 1
ATOM 595 N N . GLY A 1 84 ? -10.852 -0.827 18.279 1.00 68.19 84 GLY A N 1
ATOM 596 C CA . GLY A 1 84 ? -9.902 -1.891 18.605 1.00 68.19 84 GLY A CA 1
ATOM 597 C C . GLY A 1 84 ? -8.458 -1.568 18.216 1.00 68.19 84 GLY A C 1
ATOM 598 O O . GLY A 1 84 ? -8.216 -0.745 17.340 1.00 68.19 84 GLY A O 1
ATOM 599 N N . PRO A 1 85 ? -7.464 -2.211 18.856 1.00 72.00 85 PRO A N 1
ATOM 600 C CA . PRO A 1 85 ? -6.057 -1.975 18.538 1.00 72.00 85 PRO A CA 1
ATOM 601 C C . PRO A 1 85 ? -5.593 -2.667 17.244 1.00 72.00 85 PRO A C 1
ATOM 603 O O . PRO A 1 85 ? -4.517 -2.332 16.750 1.00 72.00 85 PRO A O 1
ATOM 606 N N . ARG A 1 86 ? -6.336 -3.669 16.739 1.00 78.94 86 ARG A N 1
ATOM 607 C CA . ARG A 1 86 ? -6.032 -4.453 15.526 1.00 78.94 86 ARG A CA 1
ATOM 608 C C . ARG A 1 86 ? -7.298 -5.054 14.893 1.00 78.94 86 ARG A C 1
ATOM 610 O O . ARG A 1 86 ? -8.267 -5.259 15.624 1.00 78.94 86 ARG A O 1
ATOM 617 N N . PRO A 1 87 ? -7.244 -5.431 13.600 1.00 91.56 87 PRO A N 1
ATOM 618 C CA . PRO A 1 87 ? -6.140 -5.186 12.658 1.00 91.56 87 PRO A CA 1
ATOM 619 C C . PRO A 1 87 ? -5.966 -3.696 12.345 1.00 91.56 87 PRO A C 1
ATOM 621 O O . PRO A 1 87 ? -6.935 -2.944 12.378 1.00 91.56 87 PRO A O 1
ATOM 624 N N . LEU A 1 88 ? -4.737 -3.270 12.029 1.00 94.19 88 LEU A N 1
ATOM 625 C CA . LEU A 1 88 ? -4.529 -1.930 11.465 1.00 94.19 88 LEU A CA 1
ATOM 626 C C . LEU A 1 88 ? -5.262 -1.818 10.123 1.00 94.19 88 LEU A C 1
ATOM 628 O O . LEU A 1 88 ? -5.272 -2.766 9.335 1.00 94.19 88 LEU A O 1
ATOM 632 N N . ARG A 1 89 ? -5.842 -0.656 9.853 1.00 95.75 89 ARG A N 1
ATOM 633 C CA . ARG A 1 89 ? -6.670 -0.360 8.684 1.00 95.75 89 ARG A CA 1
ATOM 634 C C . ARG A 1 89 ? -5.853 0.436 7.680 1.00 95.75 89 ARG A C 1
ATOM 636 O O . ARG A 1 89 ? -5.612 1.629 7.851 1.00 95.75 89 ARG A O 1
ATOM 643 N N . LEU A 1 90 ? -5.397 -0.243 6.641 1.00 97.56 90 LEU A N 1
ATOM 644 C CA . LEU A 1 90 ? -4.589 0.327 5.572 1.00 97.56 90 LEU A CA 1
ATOM 645 C C . LEU A 1 90 ? -5.431 0.491 4.308 1.00 97.56 90 LEU A C 1
ATOM 647 O O . LEU A 1 90 ? -6.340 -0.298 4.056 1.00 97.56 90 LEU A O 1
ATOM 651 N N . VAL A 1 91 ? -5.098 1.483 3.485 1.00 98.44 91 VAL A N 1
ATOM 652 C CA . VAL A 1 91 ? -5.718 1.677 2.163 1.00 98.44 91 VAL A CA 1
ATOM 653 C C . VAL A 1 91 ? -4.635 1.631 1.096 1.00 98.44 91 VAL A C 1
ATOM 655 O O . VAL A 1 91 ? -3.696 2.423 1.162 1.00 98.44 91 VAL A O 1
ATOM 658 N N . ARG A 1 92 ? -4.757 0.727 0.115 1.00 98.62 92 ARG A N 1
ATOM 659 C CA . ARG A 1 92 ? -3.960 0.798 -1.118 1.00 98.62 92 ARG A CA 1
ATOM 660 C C . ARG A 1 92 ? -4.655 1.731 -2.092 1.00 98.62 92 ARG A C 1
ATOM 662 O O . ARG A 1 92 ? -5.771 1.442 -2.512 1.00 98.62 92 ARG A O 1
ATOM 669 N N . VAL A 1 93 ? -3.991 2.835 -2.411 1.00 98.56 93 VAL A N 1
ATOM 670 C CA . VAL A 1 93 ? -4.454 3.820 -3.397 1.00 98.56 93 VAL A CA 1
ATOM 671 C C . VAL A 1 93 ? -3.974 3.436 -4.793 1.00 98.56 93 VAL A C 1
ATOM 673 O O . VAL A 1 93 ? -3.053 2.635 -4.934 1.00 98.56 93 VAL A O 1
ATOM 676 N N . ASN A 1 94 ? -4.568 4.017 -5.830 1.00 98.50 94 ASN A N 1
ATOM 677 C CA . ASN A 1 94 ? -4.051 3.923 -7.191 1.00 98.50 94 ASN A CA 1
ATOM 678 C C . ASN A 1 94 ? -2.705 4.662 -7.306 1.00 98.50 94 ASN A C 1
ATOM 680 O O . ASN A 1 94 ? -2.420 5.584 -6.540 1.00 98.50 94 ASN A O 1
ATOM 684 N N . ALA A 1 95 ? -1.861 4.262 -8.260 1.00 97.50 95 ALA A N 1
ATOM 685 C CA . ALA A 1 95 ? -0.539 4.862 -8.450 1.00 97.50 95 ALA A CA 1
ATOM 686 C C . ALA A 1 95 ? -0.608 6.365 -8.786 1.00 97.50 95 ALA A C 1
ATOM 688 O O . ALA A 1 95 ? -1.549 6.828 -9.440 1.00 97.50 95 ALA A O 1
ATOM 689 N N . VAL A 1 96 ? 0.418 7.118 -8.373 1.00 97.12 96 VAL A N 1
ATOM 690 C CA . VAL A 1 96 ? 0.567 8.546 -8.707 1.00 97.12 96 VAL A CA 1
ATOM 691 C C . VAL A 1 96 ? 0.553 8.730 -10.227 1.00 97.12 96 VAL A C 1
ATOM 693 O O . VAL A 1 96 ? 1.193 7.974 -10.956 1.00 97.12 96 VAL A O 1
ATOM 696 N N . GLY A 1 97 ? -0.181 9.738 -10.702 1.00 95.50 97 GLY A N 1
ATOM 697 C CA . GLY A 1 97 ? -0.329 10.043 -12.130 1.00 95.50 97 GLY A CA 1
ATOM 698 C C . GLY A 1 97 ? -1.460 9.288 -12.838 1.00 95.50 97 GLY A C 1
ATOM 699 O O . GLY A 1 97 ? -1.714 9.551 -14.011 1.00 95.50 97 GLY A O 1
ATOM 700 N N . THR A 1 98 ? -2.162 8.382 -12.151 1.00 96.94 98 THR A N 1
ATOM 701 C CA . THR A 1 98 ? -3.419 7.807 -12.657 1.00 96.94 98 THR A CA 1
ATOM 702 C C . THR A 1 98 ? -4.590 8.765 -12.426 1.00 96.94 98 THR A C 1
ATOM 704 O O . THR A 1 98 ? -4.584 9.537 -11.469 1.00 96.94 98 THR A O 1
ATOM 707 N N . GLU A 1 99 ? -5.638 8.674 -13.251 1.00 97.62 99 GLU A N 1
ATOM 708 C CA . GLU A 1 99 ? -6.852 9.505 -13.120 1.00 97.62 99 GLU A CA 1
ATOM 709 C C . GLU A 1 99 ? -7.614 9.291 -11.797 1.00 97.62 99 GLU A C 1
ATOM 711 O O . GLU A 1 99 ? -8.448 10.107 -11.420 1.00 97.62 99 GLU A O 1
ATOM 716 N N . PHE A 1 100 ? -7.325 8.201 -11.079 1.00 98.12 100 PHE A N 1
ATOM 717 C CA . PHE A 1 100 ? -8.005 7.829 -9.837 1.00 98.12 100 PHE A CA 1
ATOM 718 C C . PHE A 1 100 ? -7.277 8.301 -8.574 1.00 98.12 100 PHE A C 1
ATOM 720 O O . PHE A 1 100 ? -7.875 8.273 -7.498 1.00 98.12 100 PHE A O 1
ATOM 727 N N . HIS A 1 101 ? -6.004 8.694 -8.681 1.00 97.75 101 HIS A N 1
ATOM 728 C CA . HIS A 1 101 ? -5.146 8.938 -7.521 1.00 97.75 101 HIS A CA 1
ATOM 729 C C . HIS A 1 101 ? -5.644 10.091 -6.644 1.00 97.75 101 HIS A C 1
ATOM 731 O O . HIS A 1 101 ? -5.740 9.944 -5.428 1.00 97.75 101 HIS A O 1
ATOM 737 N N . ASP A 1 102 ? -6.005 11.221 -7.250 1.00 96.94 102 ASP A N 1
ATOM 738 C CA . ASP A 1 102 ? -6.386 12.422 -6.499 1.00 96.94 102 ASP A CA 1
ATOM 739 C C . ASP A 1 102 ? -7.674 12.203 -5.695 1.00 96.94 102 ASP A C 1
ATOM 741 O O . ASP A 1 102 ? -7.761 12.569 -4.520 1.00 96.94 102 ASP A O 1
ATOM 745 N N . ASP A 1 103 ? -8.650 11.519 -6.290 1.00 97.94 103 ASP A N 1
ATOM 746 C CA . ASP A 1 103 ? -9.876 11.138 -5.596 1.00 97.94 103 ASP A CA 1
ATOM 747 C C . ASP A 1 103 ? -9.623 10.117 -4.473 1.00 97.94 103 ASP A C 1
ATOM 749 O O . ASP A 1 103 ? -10.300 10.147 -3.441 1.00 97.94 103 ASP A O 1
ATOM 753 N N . ASP A 1 104 ? -8.678 9.189 -4.659 1.00 98.19 104 ASP A N 1
ATOM 754 C CA . ASP A 1 104 ? -8.286 8.258 -3.600 1.00 98.19 104 ASP A CA 1
ATOM 755 C C . ASP A 1 104 ? -7.670 9.015 -2.424 1.00 98.19 104 ASP A C 1
ATOM 757 O O . ASP A 1 104 ? -8.011 8.743 -1.274 1.00 98.19 104 ASP A O 1
ATOM 761 N N . MET A 1 105 ? -6.805 9.995 -2.696 1.00 97.25 105 MET A N 1
ATOM 762 C CA . MET A 1 105 ? -6.190 10.829 -1.665 1.00 97.25 105 MET A CA 1
ATOM 763 C C . MET A 1 105 ? -7.229 11.689 -0.932 1.00 97.25 105 MET A C 1
ATOM 765 O O . MET A 1 105 ? -7.174 11.800 0.298 1.00 97.25 105 MET A O 1
ATOM 769 N N . ALA A 1 106 ? -8.226 12.221 -1.646 1.00 96.38 106 ALA A N 1
ATOM 770 C CA . ALA A 1 106 ? -9.363 12.907 -1.036 1.00 96.38 106 ALA A CA 1
ATOM 771 C C . ALA A 1 106 ? -10.184 11.967 -0.133 1.00 96.38 106 ALA A C 1
ATOM 773 O O . ALA A 1 106 ? -10.551 12.337 0.986 1.00 96.38 106 ALA A O 1
ATOM 774 N N . ALA A 1 107 ? -10.431 10.728 -0.572 1.00 95.81 107 ALA A N 1
ATOM 775 C CA . ALA A 1 107 ? -11.120 9.726 0.237 1.00 95.81 107 ALA A CA 1
ATOM 776 C C . ALA A 1 107 ? -10.301 9.318 1.470 1.00 95.81 107 ALA A C 1
ATOM 778 O O . ALA A 1 107 ? -10.853 9.225 2.564 1.00 95.81 107 ALA A O 1
ATOM 779 N N . VAL A 1 108 ? -8.987 9.133 1.331 1.00 95.38 108 VAL A N 1
ATOM 780 C CA . VAL A 1 108 ? -8.072 8.800 2.433 1.00 95.38 108 VAL A CA 1
ATOM 781 C C . VAL A 1 108 ? -8.120 9.847 3.544 1.00 95.38 108 VAL A C 1
ATOM 783 O O . VAL A 1 108 ? -8.121 9.472 4.716 1.00 95.38 108 VAL A O 1
ATOM 786 N N . ALA A 1 109 ? -8.217 11.136 3.208 1.00 93.06 109 ALA A N 1
ATOM 787 C CA . ALA A 1 109 ? -8.356 12.196 4.206 1.00 93.06 109 ALA A CA 1
ATOM 788 C C . ALA A 1 109 ? -9.634 12.042 5.055 1.00 93.06 109 ALA A C 1
ATOM 790 O O . ALA A 1 109 ? -9.607 12.318 6.253 1.00 93.06 109 ALA A O 1
ATOM 791 N N . ALA A 1 110 ? -10.729 11.561 4.457 1.00 91.88 110 ALA A N 1
ATOM 792 C CA . ALA A 1 110 ? -11.983 11.283 5.158 1.00 91.88 110 ALA A CA 1
ATOM 793 C C . ALA A 1 110 ? -11.977 9.935 5.903 1.00 91.88 110 ALA A C 1
ATOM 795 O O . ALA A 1 110 ? -12.604 9.814 6.952 1.00 91.88 110 ALA A O 1
ATOM 796 N N . ILE A 1 111 ? -11.287 8.924 5.366 1.00 94.56 111 ILE A N 1
ATOM 797 C CA . ILE A 1 111 ? -11.161 7.586 5.965 1.00 94.56 111 ILE A CA 1
ATOM 798 C C . ILE A 1 111 ? -10.248 7.615 7.200 1.00 94.56 111 ILE A C 1
ATOM 800 O O . ILE A 1 111 ? -10.498 6.884 8.156 1.00 94.56 111 ILE A O 1
ATOM 804 N N . ALA A 1 112 ? -9.192 8.437 7.168 1.00 92.94 112 ALA A N 1
ATOM 805 C CA . ALA A 1 112 ? -8.124 8.488 8.167 1.00 92.94 112 ALA A CA 1
ATOM 806 C C . ALA A 1 112 ? -7.531 7.093 8.490 1.00 92.94 112 ALA A C 1
ATOM 808 O O . ALA A 1 112 ? -7.621 6.629 9.631 1.00 92.94 112 ALA A O 1
ATOM 809 N N . PRO A 1 113 ? -6.950 6.388 7.493 1.00 95.06 113 PRO A N 1
ATOM 810 C CA . PRO A 1 113 ? -6.373 5.065 7.705 1.00 95.06 113 PRO A CA 1
ATOM 811 C C . PRO A 1 113 ? -5.098 5.127 8.554 1.00 95.06 113 PRO A C 1
ATOM 813 O O . PRO A 1 113 ? -4.413 6.149 8.609 1.00 95.06 113 PRO A O 1
ATOM 816 N N . ASP A 1 114 ? -4.733 3.991 9.146 1.00 94.94 114 ASP A N 1
ATOM 817 C CA . ASP A 1 114 ? -3.524 3.852 9.964 1.00 94.94 114 ASP A CA 1
ATOM 818 C C . ASP A 1 114 ? -2.238 3.966 9.121 1.00 94.94 114 ASP A C 1
ATOM 820 O O . ASP A 1 114 ? -1.206 4.416 9.618 1.00 94.94 114 ASP A O 1
ATOM 824 N N . ALA A 1 115 ? -2.295 3.582 7.839 1.00 96.00 115 ALA A N 1
ATOM 825 C CA . ALA A 1 115 ? -1.266 3.863 6.837 1.00 96.00 115 ALA A CA 1
ATOM 826 C C . ALA A 1 115 ? -1.837 3.797 5.407 1.00 96.00 115 ALA A C 1
ATOM 828 O O . ALA A 1 115 ? -2.866 3.164 5.150 1.00 96.00 115 ALA A O 1
ATOM 829 N N . ILE A 1 116 ? -1.141 4.425 4.460 1.00 97.69 116 ILE A N 1
ATOM 830 C CA . ILE A 1 116 ? -1.424 4.321 3.022 1.00 97.69 116 ILE A CA 1
ATOM 831 C C . ILE A 1 116 ? -0.444 3.322 2.411 1.00 97.69 116 ILE A C 1
ATOM 833 O O . ILE A 1 116 ? 0.752 3.372 2.686 1.00 97.69 116 ILE A O 1
ATOM 837 N N . VAL A 1 117 ? -0.933 2.431 1.557 1.00 98.12 117 VAL A N 1
ATOM 838 C CA . VAL A 1 117 ? -0.100 1.559 0.730 1.00 98.12 117 VAL A CA 1
ATOM 839 C C . VAL A 1 117 ? 0.015 2.196 -0.654 1.00 98.12 117 VAL A C 1
ATOM 841 O O . VAL A 1 117 ? -0.990 2.362 -1.342 1.00 98.12 117 VAL A O 1
ATOM 844 N N . LEU A 1 118 ? 1.231 2.582 -1.040 1.00 98.12 118 LEU A N 1
ATOM 845 C CA . LEU A 1 118 ? 1.509 3.267 -2.302 1.00 98.12 118 LEU A CA 1
ATOM 846 C C . LEU A 1 118 ? 2.114 2.278 -3.312 1.00 98.12 118 LEU A C 1
ATOM 848 O O . LEU A 1 118 ? 3.255 1.852 -3.099 1.00 98.12 118 LEU A O 1
ATOM 852 N N . PRO A 1 119 ? 1.394 1.904 -4.385 1.00 97.88 119 PRO A N 1
ATOM 853 C CA . PRO A 1 119 ? 1.942 1.069 -5.448 1.00 97.88 119 PRO A CA 1
ATOM 854 C C . PRO A 1 119 ? 2.962 1.839 -6.294 1.00 97.88 119 PRO A C 1
ATOM 856 O O . PRO A 1 119 ? 2.973 3.073 -6.310 1.00 97.88 119 PRO A O 1
ATOM 859 N N . LYS A 1 120 ? 3.813 1.099 -7.010 1.00 96.06 120 LYS A N 1
ATOM 860 C CA . LYS A 1 120 ? 4.809 1.603 -7.972 1.00 96.06 120 LYS A CA 1
ATOM 861 C C . LYS A 1 120 ? 5.651 2.749 -7.398 1.00 96.06 120 LYS A C 1
ATOM 863 O O . LYS A 1 120 ? 5.908 3.752 -8.063 1.00 96.06 120 LYS A O 1
ATOM 868 N N . ALA A 1 121 ? 6.051 2.614 -6.134 1.00 97.25 121 ALA A N 1
ATOM 869 C CA . ALA A 1 121 ? 6.629 3.714 -5.382 1.00 97.25 121 ALA A CA 1
ATOM 870 C C . ALA A 1 121 ? 7.992 4.149 -5.944 1.00 97.25 121 ALA A C 1
ATOM 872 O O . ALA A 1 121 ? 8.879 3.333 -6.202 1.00 97.25 121 ALA A O 1
ATOM 873 N N . THR A 1 122 ? 8.172 5.463 -6.055 1.00 96.69 122 THR A N 1
ATOM 874 C CA . THR A 1 122 ? 9.445 6.144 -6.317 1.00 96.69 122 THR A CA 1
ATOM 875 C C . THR A 1 122 ? 9.631 7.263 -5.290 1.00 96.69 122 THR A C 1
ATOM 877 O O . THR A 1 122 ? 8.683 7.630 -4.595 1.00 96.69 122 THR A O 1
ATOM 880 N N . ALA A 1 123 ? 10.844 7.810 -5.173 1.00 94.69 123 ALA A N 1
ATOM 881 C CA . ALA A 1 123 ? 11.095 8.965 -4.310 1.00 94.69 123 ALA A CA 1
ATOM 882 C C . ALA A 1 123 ? 10.184 10.152 -4.679 1.00 94.69 123 ALA A C 1
ATOM 884 O O . ALA A 1 123 ? 9.556 10.722 -3.794 1.00 94.69 123 ALA A O 1
ATOM 885 N N . ASP A 1 124 ? 10.047 10.439 -5.975 1.00 95.69 124 ASP A N 1
ATOM 886 C CA . ASP A 1 124 ? 9.214 11.533 -6.486 1.00 95.69 124 ASP A CA 1
ATOM 887 C C . ASP A 1 124 ? 7.720 11.273 -6.261 1.00 95.69 124 ASP A C 1
ATOM 889 O O . ASP A 1 124 ? 6.985 12.173 -5.866 1.00 95.69 124 ASP A O 1
ATOM 893 N N . ALA A 1 125 ? 7.262 10.030 -6.466 1.00 96.50 125 ALA A N 1
ATOM 894 C CA . ALA A 1 125 ? 5.874 9.662 -6.201 1.00 96.50 125 ALA A CA 1
ATOM 895 C C . ALA A 1 125 ? 5.538 9.838 -4.718 1.00 96.50 125 ALA A C 1
ATOM 897 O O . ALA A 1 125 ? 4.484 10.364 -4.390 1.00 96.50 125 ALA A O 1
ATOM 898 N N . VAL A 1 126 ? 6.439 9.438 -3.819 1.00 95.25 126 VAL A N 1
ATOM 899 C CA . VAL A 1 126 ? 6.259 9.651 -2.381 1.00 95.25 126 VAL A CA 1
ATOM 900 C C . VAL A 1 126 ? 6.279 11.139 -2.021 1.00 95.25 126 VAL A C 1
ATOM 902 O O . VAL A 1 126 ? 5.448 11.572 -1.225 1.00 95.25 126 VAL A O 1
ATOM 905 N N . ASP A 1 127 ? 7.198 11.918 -2.593 1.00 93.12 127 ASP A N 1
ATOM 906 C CA . ASP A 1 127 ? 7.307 13.360 -2.339 1.00 93.12 127 ASP A CA 1
ATOM 907 C C . ASP A 1 127 ? 6.053 14.120 -2.802 1.00 93.12 127 ASP A C 1
ATOM 909 O O . ASP A 1 127 ? 5.571 15.011 -2.103 1.00 93.12 127 ASP A O 1
ATOM 913 N N . ALA A 1 128 ? 5.439 13.693 -3.912 1.00 93.50 128 ALA A N 1
ATOM 914 C CA . ALA A 1 128 ? 4.190 14.258 -4.422 1.00 93.50 128 ALA A CA 1
ATOM 915 C C . ALA A 1 128 ? 3.009 14.140 -3.438 1.00 93.50 128 ALA A C 1
ATOM 917 O O . ALA A 1 128 ? 2.097 14.965 -3.476 1.00 93.50 128 ALA A O 1
ATOM 918 N N . LEU A 1 129 ? 3.029 13.162 -2.522 1.00 93.00 129 LEU A N 1
ATOM 919 C CA . LEU A 1 129 ? 2.019 13.035 -1.463 1.00 93.00 129 LEU A CA 1
ATOM 920 C C . LEU A 1 129 ? 2.233 14.045 -0.315 1.00 93.00 129 LEU A C 1
ATOM 922 O O . LEU A 1 129 ? 1.393 14.134 0.585 1.00 93.00 129 LEU A O 1
ATOM 926 N N . GLY A 1 130 ? 3.345 14.785 -0.317 1.00 91.25 130 GLY A N 1
ATOM 927 C CA . GLY A 1 130 ? 3.725 15.740 0.718 1.00 91.25 130 GLY A CA 1
ATOM 928 C C . GLY A 1 130 ? 4.159 15.081 2.029 1.00 91.25 130 GLY A C 1
ATOM 929 O O . GLY A 1 130 ? 4.058 13.870 2.221 1.00 91.25 130 GLY A O 1
ATOM 930 N N . THR A 1 131 ? 4.631 15.892 2.977 1.00 88.06 131 THR A N 1
ATOM 931 C CA . THR A 1 131 ? 5.207 15.420 4.252 1.00 88.06 131 THR A CA 1
ATOM 932 C C . THR A 1 131 ? 4.187 15.216 5.376 1.00 88.06 131 THR A C 1
ATOM 934 O O . THR A 1 131 ? 4.533 14.643 6.407 1.00 88.06 131 THR A O 1
ATOM 937 N N . ALA A 1 132 ? 2.934 15.634 5.183 1.00 88.31 132 ALA A N 1
ATOM 938 C CA . ALA A 1 132 ? 1.851 15.487 6.154 1.00 88.31 132 ALA A CA 1
ATOM 939 C C . ALA A 1 132 ? 0.924 14.303 5.822 1.00 88.31 132 ALA A C 1
ATOM 941 O O . ALA A 1 132 ? 0.767 13.933 4.662 1.00 88.31 132 ALA A O 1
ATOM 942 N N . GLY A 1 133 ? 0.266 13.744 6.841 1.00 89.81 133 GLY A N 1
ATOM 943 C CA . GLY A 1 133 ? -0.710 12.656 6.705 1.00 89.81 133 GLY A CA 1
ATOM 944 C C . GLY A 1 133 ? -0.204 11.302 7.217 1.00 89.81 133 GLY A C 1
ATOM 945 O O . GLY A 1 133 ? 0.861 11.237 7.836 1.00 89.81 133 GLY A O 1
ATOM 946 N N . PRO A 1 134 ? -0.959 10.211 6.974 1.00 92.88 134 PRO A N 1
ATOM 947 C CA . PRO A 1 134 ? -0.612 8.883 7.475 1.00 92.88 134 PRO A CA 1
ATOM 948 C C . PRO A 1 134 ? 0.747 8.391 6.952 1.00 92.88 134 PRO A C 1
ATOM 950 O O . PRO A 1 134 ? 1.161 8.797 5.855 1.00 92.88 134 PRO A O 1
ATOM 953 N N . PRO A 1 135 ? 1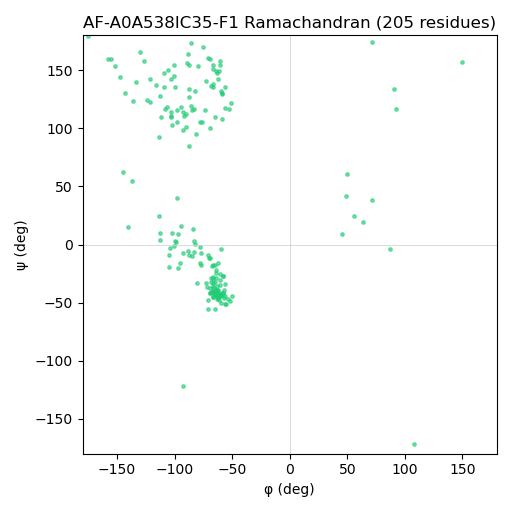.432 7.496 7.684 1.00 94.69 135 PRO A N 1
ATOM 954 C CA . PRO A 1 135 ? 2.641 6.845 7.192 1.00 94.69 135 PRO A CA 1
ATOM 955 C C . PRO A 1 135 ? 2.365 6.024 5.923 1.00 94.69 135 PRO A C 1
ATOM 957 O O . PRO A 1 135 ? 1.236 5.610 5.654 1.00 94.69 135 PRO A O 1
ATOM 960 N N . LEU A 1 136 ? 3.418 5.779 5.147 1.00 95.44 136 LEU A N 1
ATOM 961 C CA . LEU A 1 136 ? 3.379 5.065 3.877 1.00 95.44 136 LEU A CA 1
ATOM 962 C C . LEU A 1 136 ? 4.032 3.684 3.992 1.00 95.44 136 LEU A C 1
ATOM 964 O O . LEU A 1 136 ? 5.141 3.535 4.515 1.00 95.44 136 LEU A O 1
ATOM 968 N N . VAL A 1 137 ? 3.361 2.693 3.417 1.00 96.56 137 VAL A N 1
ATOM 969 C CA . VAL A 1 137 ? 3.944 1.426 2.980 1.00 96.56 137 VAL A CA 1
ATOM 970 C C . VAL A 1 137 ? 4.206 1.552 1.482 1.00 96.56 137 VAL A C 1
ATOM 972 O O . VAL A 1 137 ? 3.276 1.521 0.680 1.00 96.56 137 VAL A O 1
ATOM 975 N N . ALA A 1 138 ? 5.465 1.723 1.095 1.00 96.38 138 ALA A N 1
ATOM 976 C CA . ALA A 1 138 ? 5.854 1.867 -0.303 1.00 96.38 138 ALA A CA 1
ATOM 977 C C . ALA A 1 138 ? 6.048 0.487 -0.944 1.00 96.38 138 ALA A C 1
ATOM 979 O O . ALA A 1 138 ? 6.900 -0.293 -0.501 1.00 96.38 138 ALA A O 1
ATOM 980 N N . ILE A 1 139 ? 5.271 0.173 -1.984 1.00 96.38 139 ILE A N 1
ATOM 981 C CA . ILE A 1 139 ? 5.461 -1.060 -2.744 1.00 96.38 139 ILE A CA 1
ATOM 982 C C . ILE A 1 139 ? 6.563 -0.844 -3.785 1.00 96.38 139 ILE A C 1
ATOM 984 O O . ILE A 1 139 ? 6.445 -0.044 -4.711 1.00 96.38 139 ILE A O 1
ATOM 988 N N . VAL A 1 140 ? 7.648 -1.594 -3.618 1.00 95.38 140 VAL A N 1
ATOM 989 C CA . VAL A 1 140 ? 8.745 -1.734 -4.568 1.00 95.38 140 VAL A CA 1
ATOM 990 C C . VAL A 1 140 ? 8.419 -2.896 -5.498 1.00 95.38 140 VAL A C 1
ATOM 992 O O . VAL A 1 140 ? 8.557 -4.068 -5.134 1.00 95.38 140 VAL A O 1
ATOM 995 N N . GLU A 1 141 ? 7.959 -2.556 -6.696 1.00 94.31 141 GLU A N 1
ATOM 996 C CA . GLU A 1 141 ? 7.462 -3.525 -7.680 1.00 94.31 141 GLU A CA 1
ATOM 997 C C . GLU A 1 141 ? 7.859 -3.208 -9.122 1.00 94.31 141 GLU A C 1
ATOM 999 O O . GLU A 1 141 ? 7.324 -3.791 -10.051 1.00 94.31 141 GLU A O 1
ATOM 1004 N N . THR A 1 142 ? 8.831 -2.311 -9.299 1.00 94.69 142 THR A N 1
ATOM 1005 C CA . THR A 1 142 ? 9.408 -1.967 -10.602 1.00 94.69 142 THR A CA 1
ATOM 1006 C C . THR A 1 142 ? 10.924 -2.111 -10.582 1.00 94.69 142 THR A C 1
ATOM 1008 O O . THR A 1 142 ? 11.544 -2.038 -9.514 1.00 94.69 142 THR A O 1
ATOM 1011 N N . ALA A 1 143 ? 11.561 -2.279 -11.743 1.00 92.81 143 ALA A N 1
ATOM 1012 C CA . ALA A 1 143 ? 13.018 -2.382 -11.844 1.00 92.81 143 ALA A CA 1
ATOM 1013 C C . ALA A 1 143 ? 13.708 -1.138 -11.261 1.00 92.81 143 ALA A C 1
ATOM 1015 O O . ALA A 1 143 ? 14.691 -1.238 -10.516 1.00 92.81 143 ALA A O 1
ATOM 1016 N N . GLN A 1 144 ? 13.150 0.040 -11.552 1.00 94.00 144 GLN A N 1
ATOM 1017 C CA . GLN A 1 144 ? 13.601 1.308 -10.987 1.00 94.00 144 GLN A CA 1
ATOM 1018 C C . GLN A 1 144 ? 13.436 1.334 -9.463 1.00 94.00 144 GLN A C 1
ATOM 1020 O O . GLN A 1 144 ? 14.370 1.722 -8.760 1.00 94.00 144 GLN A O 1
ATOM 1025 N N . GLY A 1 145 ? 12.289 0.884 -8.946 1.00 93.38 145 GLY A N 1
ATOM 1026 C CA . GLY A 1 145 ? 12.031 0.824 -7.510 1.00 93.38 145 GLY A CA 1
ATOM 1027 C C . GLY A 1 145 ? 13.036 -0.065 -6.777 1.00 93.38 145 GLY A C 1
ATOM 1028 O O . GLY A 1 145 ? 13.547 0.318 -5.728 1.00 93.38 145 GLY A O 1
ATOM 1029 N N . VAL A 1 146 ? 13.388 -1.225 -7.345 1.00 91.94 146 VAL A N 1
ATOM 1030 C CA . VAL A 1 146 ? 14.410 -2.116 -6.763 1.00 91.94 146 VAL A CA 1
ATOM 1031 C C . VAL A 1 146 ? 15.772 -1.429 -6.714 1.00 91.94 146 VAL A C 1
ATOM 1033 O O . VAL A 1 146 ? 16.472 -1.500 -5.702 1.00 91.94 146 VAL A O 1
ATOM 1036 N N . ARG A 1 147 ? 16.150 -0.746 -7.799 1.00 92.31 147 ARG A N 1
ATOM 1037 C CA . ARG A 1 147 ? 17.426 -0.029 -7.914 1.00 92.31 147 ARG A CA 1
ATOM 1038 C C . ARG A 1 147 ? 17.542 1.144 -6.938 1.00 92.31 147 ARG A C 1
ATOM 1040 O O . ARG A 1 147 ? 18.660 1.429 -6.513 1.00 92.31 147 ARG A O 1
ATOM 1047 N N . LEU A 1 148 ? 16.425 1.802 -6.623 1.00 93.81 148 LEU A N 1
ATOM 1048 C CA . LEU A 1 148 ? 16.342 3.027 -5.816 1.00 93.81 148 LEU A CA 1
ATOM 1049 C C . LEU A 1 148 ? 15.616 2.817 -4.471 1.00 93.81 148 LEU A C 1
ATOM 1051 O O . LEU A 1 148 ? 15.040 3.742 -3.896 1.00 93.81 148 LEU A O 1
ATOM 1055 N N . ALA A 1 149 ? 15.605 1.582 -3.959 1.00 91.81 149 ALA A N 1
ATOM 1056 C CA . ALA A 1 149 ? 14.863 1.232 -2.747 1.00 91.81 149 ALA A CA 1
ATOM 1057 C C . ALA A 1 149 ? 15.328 2.021 -1.509 1.00 91.81 149 ALA A C 1
ATOM 1059 O O . ALA A 1 149 ? 14.530 2.293 -0.612 1.00 91.81 149 ALA A O 1
ATOM 1060 N N . TYR A 1 150 ? 16.609 2.402 -1.453 1.00 91.69 150 TYR A N 1
ATOM 1061 C CA . TYR A 1 150 ? 17.157 3.199 -0.355 1.00 91.69 150 TYR A CA 1
ATOM 1062 C C . TYR A 1 150 ? 16.623 4.632 -0.363 1.00 91.69 150 TYR A C 1
ATOM 1064 O O . TYR A 1 150 ? 16.282 5.175 0.686 1.00 91.69 150 TYR A O 1
ATOM 1072 N N . GLU A 1 151 ? 16.533 5.241 -1.538 1.00 93.69 151 GLU A N 1
ATOM 1073 C CA . GLU A 1 151 ? 16.005 6.580 -1.753 1.00 93.69 151 GLU A CA 1
ATOM 1074 C C . GLU A 1 151 ? 14.518 6.627 -1.402 1.00 93.69 151 GLU A C 1
ATOM 1076 O O . GLU A 1 151 ? 14.098 7.518 -0.669 1.00 93.69 151 GLU A O 1
ATOM 1081 N N . ILE A 1 152 ? 13.750 5.616 -1.823 1.00 94.06 152 ILE A N 1
ATOM 1082 C CA . ILE A 1 152 ? 12.337 5.460 -1.445 1.00 94.06 152 ILE A CA 1
ATOM 1083 C C . ILE A 1 152 ? 12.205 5.331 0.078 1.00 94.06 152 ILE A C 1
ATOM 1085 O O . ILE A 1 152 ? 11.453 6.077 0.696 1.00 94.06 152 ILE A O 1
ATOM 1089 N N . ALA A 1 153 ? 12.978 4.439 0.710 1.00 91.75 153 ALA A N 1
ATOM 1090 C CA . ALA A 1 153 ? 12.958 4.258 2.165 1.00 91.75 153 ALA A CA 1
ATOM 1091 C C . ALA A 1 153 ? 13.452 5.480 2.956 1.00 91.75 153 ALA A C 1
ATOM 1093 O O . ALA A 1 153 ? 13.226 5.556 4.159 1.00 91.75 153 ALA A O 1
ATOM 1094 N N . SER A 1 154 ? 14.162 6.411 2.313 1.00 90.44 154 SER A N 1
ATOM 1095 C CA . SER A 1 154 ? 14.662 7.632 2.954 1.00 90.44 154 SER A CA 1
ATOM 1096 C C . SER A 1 154 ? 13.614 8.747 3.012 1.00 90.44 154 SER A C 1
ATOM 1098 O O . SER A 1 154 ? 13.882 9.787 3.612 1.00 90.44 154 SER A O 1
ATOM 1100 N N . GLN A 1 155 ? 12.450 8.558 2.388 1.00 92.75 155 GLN A N 1
ATOM 1101 C CA . GLN A 1 155 ? 11.406 9.573 2.347 1.00 92.75 155 GLN A CA 1
ATOM 1102 C C . GLN A 1 155 ? 10.698 9.730 3.705 1.00 92.75 155 GLN A C 1
ATOM 1104 O O . GLN A 1 155 ? 10.398 8.720 4.344 1.00 92.75 155 GLN A O 1
ATOM 1109 N N . PRO A 1 156 ? 10.356 10.962 4.144 1.00 88.25 156 PRO A N 1
ATOM 1110 C CA . PRO A 1 156 ? 9.906 11.230 5.516 1.00 88.25 156 PRO A CA 1
ATOM 1111 C C . PRO A 1 156 ? 8.695 10.424 5.998 1.00 88.25 156 PRO A C 1
ATOM 1113 O O . PRO A 1 156 ? 8.615 10.090 7.177 1.00 88.25 156 PRO A O 1
ATOM 1116 N N . ARG A 1 157 ? 7.744 10.113 5.107 1.00 91.56 157 ARG A N 1
ATOM 1117 C CA . ARG A 1 157 ? 6.535 9.352 5.460 1.00 91.56 157 ARG A CA 1
ATOM 1118 C C . ARG A 1 157 ? 6.674 7.846 5.259 1.00 91.56 157 ARG A C 1
ATOM 1120 O O . ARG A 1 157 ? 5.762 7.121 5.644 1.00 91.56 157 ARG A O 1
ATOM 1127 N N . VAL A 1 158 ? 7.758 7.348 4.660 1.00 93.88 158 VAL A N 1
ATOM 1128 C CA . VAL A 1 158 ? 7.906 5.912 4.377 1.00 93.88 158 VAL A CA 1
ATOM 1129 C C . VAL A 1 158 ? 8.286 5.173 5.651 1.00 93.88 158 VAL A C 1
ATOM 1131 O O . VAL A 1 158 ? 9.417 5.222 6.118 1.00 93.88 158 VAL A O 1
ATOM 1134 N N . ALA A 1 159 ? 7.313 4.452 6.200 1.00 92.38 159 ALA A N 1
ATOM 1135 C CA . ALA A 1 159 ? 7.469 3.658 7.412 1.00 92.38 159 ALA A CA 1
ATOM 1136 C C . ALA A 1 159 ? 7.748 2.178 7.106 1.00 92.38 159 ALA A C 1
ATOM 1138 O O . ALA A 1 159 ? 8.270 1.448 7.956 1.00 92.38 159 ALA A O 1
ATOM 1139 N N . ALA A 1 160 ? 7.422 1.713 5.897 1.00 92.00 160 ALA A N 1
ATOM 1140 C CA . ALA A 1 160 ? 7.750 0.366 5.459 1.00 92.00 160 ALA A CA 1
ATOM 1141 C C . ALA A 1 160 ? 7.931 0.246 3.943 1.00 92.00 160 ALA A C 1
ATOM 1143 O O . ALA A 1 160 ? 7.312 0.975 3.171 1.00 92.00 160 ALA A O 1
ATOM 1144 N N . LEU A 1 161 ? 8.731 -0.740 3.534 1.00 93.12 161 LEU A N 1
ATOM 1145 C CA . LEU A 1 161 ? 8.777 -1.233 2.161 1.00 93.12 161 LEU A CA 1
ATOM 1146 C C . LEU A 1 161 ? 8.026 -2.566 2.053 1.00 93.12 161 LEU A C 1
ATOM 1148 O O . LEU A 1 161 ? 8.133 -3.434 2.926 1.00 93.12 161 LEU A O 1
ATOM 1152 N N . GLN A 1 162 ? 7.323 -2.759 0.945 1.00 93.06 162 GLN A N 1
ATOM 1153 C CA . GLN A 1 162 ? 6.745 -4.036 0.532 1.00 93.06 162 GLN A CA 1
ATOM 1154 C C . GLN A 1 162 ? 7.307 -4.413 -0.842 1.00 93.06 162 GLN A C 1
ATOM 1156 O O . GLN A 1 162 ? 7.483 -3.548 -1.685 1.00 93.06 162 GLN A O 1
ATOM 1161 N N . ILE A 1 163 ? 7.572 -5.697 -1.093 1.00 91.19 163 ILE A N 1
ATOM 1162 C CA . ILE A 1 163 ? 7.947 -6.167 -2.437 1.00 91.19 163 ILE A CA 1
ATOM 1163 C C . ILE A 1 163 ? 6.700 -6.657 -3.175 1.00 91.19 163 ILE A C 1
ATOM 1165 O O . ILE A 1 163 ? 6.073 -7.626 -2.732 1.00 91.19 163 ILE A O 1
ATOM 1169 N N . GLY A 1 164 ? 6.369 -6.025 -4.300 1.00 91.56 164 GLY A N 1
ATOM 1170 C CA . GLY A 1 164 ? 5.343 -6.498 -5.234 1.00 91.56 164 GLY A CA 1
ATOM 1171 C C . GLY A 1 164 ? 5.959 -7.470 -6.234 1.00 91.56 164 GLY A C 1
ATOM 1172 O O . GLY A 1 164 ? 6.403 -7.089 -7.308 1.00 91.56 164 GLY A O 1
ATOM 1173 N N . ALA A 1 165 ? 6.057 -8.744 -5.849 1.00 87.81 165 ALA A N 1
ATOM 1174 C CA . ALA A 1 165 ? 6.757 -9.758 -6.644 1.00 87.81 165 ALA A CA 1
ATOM 1175 C C . ALA A 1 165 ? 6.077 -10.069 -7.989 1.00 87.81 165 ALA A C 1
ATOM 1177 O O . ALA A 1 165 ? 6.759 -10.441 -8.937 1.00 87.81 165 ALA A O 1
ATOM 1178 N N . VAL A 1 166 ? 4.748 -9.936 -8.053 1.00 88.69 166 VAL A N 1
ATOM 1179 C CA . VAL A 1 166 ? 3.960 -10.250 -9.252 1.00 88.69 166 VAL A CA 1
ATOM 1180 C C . VAL A 1 166 ? 4.211 -9.206 -10.334 1.00 88.69 166 VAL A C 1
ATOM 1182 O O . VAL A 1 166 ? 4.668 -9.566 -11.416 1.00 88.69 166 VAL A O 1
ATOM 1185 N N . ASP A 1 167 ? 3.998 -7.928 -10.023 1.00 91.31 167 ASP A N 1
ATOM 1186 C CA . ASP A 1 167 ? 4.197 -6.832 -10.975 1.00 91.31 167 ASP A CA 1
ATOM 1187 C C . ASP A 1 167 ? 5.665 -6.681 -11.369 1.00 91.31 167 ASP A C 1
ATOM 1189 O O . ASP A 1 167 ? 5.980 -6.563 -12.553 1.00 91.31 167 ASP A O 1
ATOM 1193 N N . LEU A 1 168 ? 6.583 -6.839 -10.409 1.00 90.94 168 LEU A N 1
ATOM 1194 C CA . LEU A 1 168 ? 8.008 -6.849 -10.718 1.00 90.94 168 LEU A CA 1
ATOM 1195 C C . LEU A 1 168 ? 8.371 -7.993 -11.666 1.00 90.94 168 LEU A C 1
ATOM 1197 O O . LEU A 1 168 ? 9.143 -7.797 -12.602 1.00 90.94 168 LEU A O 1
ATOM 1201 N N . GLY A 1 169 ? 7.833 -9.192 -11.426 1.00 90.31 169 GLY A N 1
ATOM 1202 C CA . GLY A 1 169 ? 8.086 -10.342 -12.284 1.00 90.31 169 GLY A CA 1
ATOM 1203 C C . GLY A 1 169 ? 7.566 -10.130 -13.701 1.00 90.31 169 GLY A C 1
ATOM 1204 O O . GLY A 1 169 ? 8.276 -10.450 -14.653 1.00 90.31 169 GLY A O 1
ATOM 1205 N N . ALA A 1 170 ? 6.389 -9.518 -13.842 1.00 90.50 170 ALA A N 1
ATOM 1206 C CA . ALA A 1 170 ? 5.842 -9.134 -15.137 1.00 90.50 170 ALA A CA 1
ATOM 1207 C C . ALA A 1 170 ? 6.713 -8.086 -15.857 1.00 90.50 170 ALA A C 1
ATOM 1209 O O . ALA A 1 170 ? 6.903 -8.191 -17.066 1.00 90.50 170 ALA A O 1
ATOM 1210 N N . GLU A 1 171 ? 7.276 -7.112 -15.134 1.00 92.50 171 GLU A N 1
ATOM 1211 C CA . GLU A 1 171 ? 8.114 -6.056 -15.718 1.00 92.50 171 GLU A CA 1
ATOM 1212 C C . GLU A 1 171 ? 9.481 -6.569 -16.188 1.00 92.50 171 GLU A C 1
ATOM 1214 O O . GLU A 1 171 ? 9.916 -6.260 -17.297 1.00 92.50 171 GLU A O 1
ATOM 1219 N N . VAL A 1 172 ? 10.179 -7.341 -15.350 1.00 90.50 172 VAL A N 1
ATOM 1220 C CA . VAL A 1 172 ? 11.567 -7.763 -15.622 1.00 90.50 172 VAL A CA 1
ATOM 1221 C C . VAL A 1 172 ? 11.685 -9.180 -16.188 1.00 90.50 172 VAL A C 1
ATOM 1223 O O . VAL A 1 172 ? 12.796 -9.659 -16.409 1.00 90.50 172 VAL A O 1
ATOM 1226 N N . GLY A 1 173 ? 10.557 -9.853 -16.427 1.00 89.69 173 GLY A N 1
ATOM 1227 C CA . GLY A 1 173 ? 10.514 -11.202 -16.990 1.00 89.69 173 GLY A CA 1
ATOM 1228 C C . GLY A 1 173 ? 10.988 -12.288 -16.022 1.00 89.69 173 GLY A C 1
ATOM 1229 O O . GLY A 1 173 ? 11.678 -13.217 -16.439 1.00 89.69 173 GLY A O 1
ATOM 1230 N N . LEU A 1 174 ? 10.657 -12.177 -14.729 1.00 87.06 174 LEU A N 1
ATOM 1231 C CA . LEU A 1 174 ? 10.922 -13.253 -13.768 1.00 87.06 174 LEU A CA 1
ATOM 1232 C C . LEU A 1 174 ? 9.826 -14.310 -13.848 1.00 87.06 174 LEU A C 1
ATOM 1234 O O . LEU A 1 174 ? 8.638 -14.007 -13.760 1.00 87.06 174 LEU A O 1
ATOM 1238 N N . GLU A 1 175 ? 10.238 -15.569 -13.919 1.00 85.75 175 GLU A N 1
ATOM 1239 C CA . GLU A 1 175 ? 9.329 -16.699 -13.782 1.00 85.75 175 GLU A CA 1
ATOM 1240 C C . GLU A 1 175 ? 9.173 -17.066 -12.297 1.00 85.75 175 GLU A C 1
ATOM 1242 O O . GLU A 1 175 ? 10.184 -17.284 -11.618 1.00 85.75 175 GLU A O 1
ATOM 1247 N N . PRO A 1 176 ? 7.936 -17.157 -11.768 1.00 84.62 176 PRO A N 1
ATOM 1248 C CA . PRO A 1 176 ? 7.701 -17.586 -10.395 1.00 84.62 176 PRO A CA 1
ATOM 1249 C C . PRO A 1 17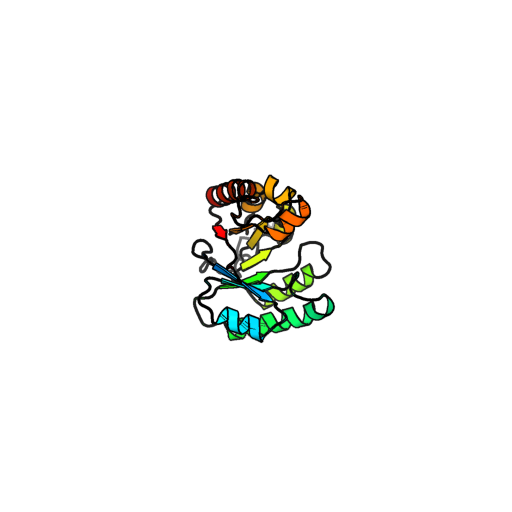6 ? 8.258 -18.985 -10.154 1.00 84.62 176 PRO A C 1
ATOM 1251 O O . PRO A 1 176 ? 7.951 -19.926 -10.889 1.00 84.62 176 PRO A O 1
ATOM 1254 N N . ARG A 1 177 ? 9.035 -19.149 -9.084 1.00 83.75 177 ARG A N 1
ATOM 1255 C CA . ARG A 1 177 ? 9.559 -20.455 -8.689 1.00 83.75 177 ARG A CA 1
ATOM 1256 C C . ARG A 1 177 ? 8.860 -20.937 -7.420 1.00 83.75 177 ARG A C 1
ATOM 1258 O O . ARG A 1 177 ? 8.565 -20.128 -6.541 1.00 83.75 177 ARG A O 1
ATOM 1265 N N . PRO A 1 178 ? 8.662 -22.257 -7.247 1.00 85.19 178 PRO A N 1
ATOM 1266 C CA . PRO A 1 178 ? 8.112 -22.804 -6.004 1.00 85.19 178 PRO A CA 1
ATOM 1267 C C . PRO A 1 178 ? 8.933 -22.452 -4.754 1.00 85.19 178 PRO A C 1
ATOM 1269 O O . PRO A 1 178 ? 8.393 -22.392 -3.653 1.00 85.19 178 PRO A O 1
ATOM 1272 N N . ASP A 1 179 ? 10.238 -22.223 -4.921 1.00 86.38 179 ASP A N 1
ATOM 1273 C CA . ASP A 1 179 ? 11.162 -21.848 -3.847 1.00 86.38 179 ASP A CA 1
ATOM 1274 C C . ASP A 1 179 ? 11.189 -20.332 -3.552 1.00 86.38 179 ASP A C 1
ATOM 1276 O O . ASP A 1 179 ? 11.757 -19.911 -2.540 1.00 86.38 179 ASP A O 1
ATOM 1280 N N . GLY A 1 180 ? 10.565 -19.504 -4.398 1.00 82.50 180 GLY A N 1
ATOM 1281 C CA . GLY A 1 180 ? 10.537 -18.047 -4.259 1.00 82.50 180 GLY A CA 1
ATOM 1282 C C . GLY A 1 180 ? 11.914 -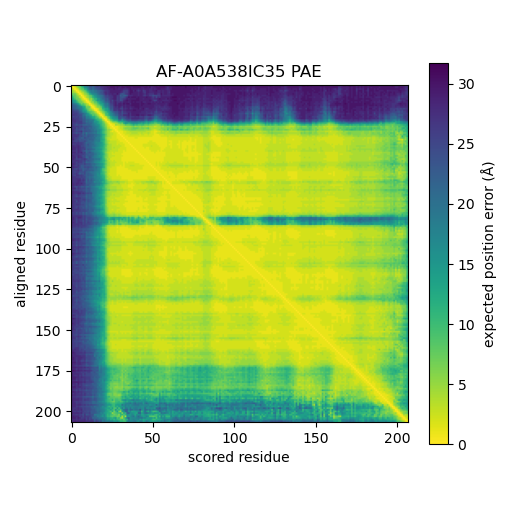17.380 -4.364 1.00 82.50 180 GLY A C 1
ATOM 1283 O O . GLY A 1 180 ? 12.105 -16.277 -3.831 1.00 82.50 180 GLY A O 1
ATOM 1284 N N . LEU A 1 181 ? 12.908 -18.064 -4.946 1.00 86.12 181 LEU A N 1
ATOM 1285 C CA . LEU A 1 181 ? 14.277 -17.554 -5.062 1.00 86.12 181 LEU A CA 1
ATOM 1286 C C . LEU A 1 181 ? 14.440 -16.533 -6.192 1.00 86.12 181 LEU A C 1
ATOM 1288 O O . LEU A 1 181 ? 15.404 -15.768 -6.166 1.00 86.12 181 LEU A O 1
ATOM 1292 N N . GLU A 1 182 ? 13.496 -16.450 -7.131 1.00 83.88 182 GLU A N 1
ATOM 1293 C CA . GLU A 1 182 ? 13.494 -15.466 -8.223 1.00 83.88 182 GLU A CA 1
ATOM 1294 C C . GLU A 1 182 ? 13.508 -14.017 -7.711 1.00 83.88 182 GLU A C 1
ATOM 1296 O O . GLU A 1 182 ? 14.081 -13.134 -8.342 1.00 83.88 182 GLU A O 1
ATOM 1301 N N . ILE A 1 183 ? 12.976 -13.782 -6.507 1.00 84.81 183 ILE A N 1
ATOM 1302 C CA . ILE A 1 183 ? 12.973 -12.474 -5.839 1.00 84.81 183 ILE A CA 1
ATOM 1303 C C . ILE A 1 183 ? 14.035 -12.339 -4.735 1.00 84.81 183 ILE A C 1
ATOM 1305 O O . ILE A 1 183 ? 14.012 -11.370 -3.970 1.00 84.81 183 ILE A O 1
ATOM 1309 N N . LEU A 1 184 ? 14.979 -13.281 -4.603 1.00 84.50 184 LEU A N 1
ATOM 1310 C CA . LEU A 1 184 ? 16.003 -13.233 -3.547 1.00 84.50 184 LEU A CA 1
ATOM 1311 C C . LEU A 1 184 ? 16.897 -11.992 -3.672 1.00 84.50 184 LEU A C 1
ATOM 1313 O O . LEU A 1 184 ? 17.150 -11.306 -2.674 1.00 84.50 184 LEU A O 1
ATOM 1317 N N . TYR A 1 185 ? 17.333 -11.684 -4.898 1.00 83.25 185 TYR A N 1
ATOM 1318 C CA . TYR A 1 185 ? 18.105 -10.474 -5.171 1.00 83.25 185 TYR A CA 1
ATOM 1319 C C . TYR A 1 185 ? 17.322 -9.230 -4.761 1.00 83.25 185 TYR A C 1
ATOM 1321 O O . TYR A 1 185 ? 17.892 -8.367 -4.121 1.00 83.25 185 TYR A O 1
ATOM 1329 N N . VAL A 1 186 ? 16.017 -9.174 -5.037 1.00 83.38 186 VAL A N 1
ATOM 1330 C CA . VAL A 1 186 ? 15.142 -8.020 -4.765 1.00 83.38 186 VAL A CA 1
ATOM 1331 C C . VAL A 1 186 ? 14.910 -7.803 -3.266 1.00 83.38 186 VAL A C 1
ATOM 1333 O O . VAL A 1 186 ? 14.879 -6.673 -2.779 1.00 83.38 186 VAL A O 1
ATOM 1336 N N . ARG A 1 187 ? 14.780 -8.890 -2.500 1.00 82.19 187 ARG A N 1
ATOM 1337 C CA . ARG A 1 187 ? 14.559 -8.836 -1.045 1.00 82.19 187 ARG A CA 1
ATOM 1338 C C . ARG A 1 187 ? 15.757 -8.272 -0.280 1.00 82.19 187 ARG A C 1
ATOM 1340 O O . ARG A 1 187 ? 15.568 -7.632 0.753 1.00 82.19 187 ARG A O 1
ATOM 1347 N N . SER A 1 188 ? 16.972 -8.518 -0.765 1.00 80.31 188 SER A N 1
ATOM 1348 C CA . SER A 1 188 ? 18.219 -8.122 -0.101 1.00 80.31 188 SER A CA 1
ATOM 1349 C C . SER A 1 188 ? 18.410 -6.593 0.015 1.00 80.31 188 SER A C 1
ATOM 1351 O O . SER A 1 188 ? 18.538 -6.112 1.142 1.00 80.31 188 SER A O 1
ATOM 1353 N N . PRO A 1 189 ? 18.374 -5.791 -1.072 1.00 74.88 189 PRO A N 1
ATOM 1354 C CA . PRO A 1 189 ? 18.519 -4.340 -1.009 1.00 74.88 189 PRO A CA 1
ATOM 1355 C C . PRO A 1 189 ? 17.345 -3.685 -0.284 1.00 74.88 189 PRO A C 1
ATOM 1357 O O . PRO A 1 189 ? 17.574 -2.776 0.507 1.00 74.88 189 PRO A O 1
ATOM 1360 N N . ALA A 1 190 ? 16.114 -4.182 -0.460 1.00 71.94 190 ALA A N 1
ATOM 1361 C CA . ALA A 1 190 ? 14.959 -3.671 0.272 1.00 71.94 190 ALA A CA 1
ATOM 1362 C C . ALA A 1 190 ? 15.105 -3.879 1.786 1.00 71.94 190 ALA A C 1
ATOM 1364 O O . ALA A 1 190 ? 14.860 -2.959 2.560 1.00 71.94 190 ALA A O 1
ATOM 1365 N N . ARG A 1 191 ? 15.590 -5.049 2.232 1.00 76.19 191 ARG A N 1
ATOM 1366 C CA . ARG A 1 191 ? 15.870 -5.289 3.655 1.00 76.19 191 ARG A CA 1
ATOM 1367 C C . ARG A 1 191 ? 16.958 -4.356 4.187 1.00 76.19 191 ARG A C 1
ATOM 1369 O O . ARG A 1 191 ? 16.797 -3.824 5.283 1.00 76.19 191 ARG A O 1
ATOM 1376 N N . SER A 1 192 ? 18.040 -4.160 3.438 1.00 69.38 192 SER A N 1
ATOM 1377 C CA . SER A 1 192 ? 19.122 -3.247 3.827 1.00 69.38 192 SER A CA 1
ATOM 1378 C C . SER A 1 192 ? 18.640 -1.797 3.921 1.00 69.38 192 SER A C 1
ATOM 1380 O O . SER A 1 192 ? 18.947 -1.121 4.900 1.00 69.38 192 SER A O 1
ATOM 1382 N N . ALA A 1 193 ? 17.833 -1.345 2.957 1.00 68.81 193 ALA A N 1
ATOM 1383 C CA . ALA A 1 193 ? 17.214 -0.022 2.953 1.00 68.81 193 ALA A CA 1
ATOM 1384 C C . ALA A 1 193 ? 16.286 0.180 4.159 1.00 68.81 193 ALA A C 1
ATOM 1386 O O . ALA A 1 193 ? 16.427 1.166 4.882 1.00 68.81 193 ALA A O 1
ATOM 1387 N N . SER A 1 194 ? 15.407 -0.792 4.425 1.00 66.50 194 SER A N 1
ATOM 1388 C CA . SER A 1 194 ? 14.515 -0.791 5.587 1.00 66.50 194 SER A CA 1
ATOM 1389 C C . SER A 1 194 ? 15.292 -0.651 6.901 1.00 66.50 194 SER A C 1
ATOM 1391 O O . SER A 1 194 ? 15.027 0.258 7.683 1.00 66.50 194 SER A O 1
ATOM 1393 N N . VAL A 1 195 ? 16.316 -1.486 7.119 1.00 65.75 195 VAL A N 1
ATOM 1394 C CA . VAL A 1 195 ? 17.132 -1.440 8.347 1.00 65.75 195 VAL A CA 1
ATOM 1395 C C . VAL A 1 195 ? 17.876 -0.110 8.486 1.00 65.75 195 VAL A C 1
ATOM 1397 O O . VAL A 1 195 ? 17.869 0.475 9.565 1.00 65.75 195 VAL A O 1
ATOM 1400 N N . ALA A 1 196 ? 18.483 0.396 7.410 1.00 52.88 196 ALA A N 1
ATOM 1401 C CA . ALA A 1 196 ? 19.255 1.638 7.449 1.00 52.88 196 ALA A CA 1
ATOM 1402 C C . ALA A 1 196 ? 18.405 2.874 7.795 1.00 52.88 196 ALA A C 1
ATOM 1404 O O . ALA A 1 196 ? 18.935 3.867 8.298 1.00 52.88 196 ALA A O 1
ATOM 1405 N N . ARG A 1 197 ? 17.096 2.824 7.527 1.00 69.12 197 ARG A N 1
ATOM 1406 C CA . ARG A 1 197 ? 16.164 3.943 7.723 1.00 69.12 197 ARG A CA 1
ATOM 1407 C C . ARG A 1 197 ? 15.137 3.719 8.827 1.00 69.12 197 ARG A C 1
ATOM 1409 O O . ARG A 1 197 ? 14.242 4.537 8.979 1.00 69.12 197 ARG A O 1
ATOM 1416 N N . HIS A 1 198 ? 15.292 2.657 9.623 1.00 61.59 198 HIS A N 1
ATOM 1417 C CA . HIS A 1 198 ? 14.315 2.247 10.641 1.00 61.59 198 HIS A CA 1
ATOM 1418 C C . HIS A 1 198 ? 12.899 2.024 10.072 1.00 61.59 198 HIS A C 1
ATOM 1420 O O . HIS A 1 198 ? 11.912 2.097 10.800 1.00 61.59 198 HIS A O 1
ATOM 1426 N N . ALA A 1 199 ? 12.803 1.715 8.777 1.00 57.44 199 ALA A N 1
ATOM 1427 C CA . ALA A 1 199 ? 11.570 1.290 8.139 1.00 57.44 199 ALA A CA 1
ATOM 1428 C C . ALA A 1 199 ? 11.414 -0.234 8.258 1.00 57.44 199 ALA A C 1
ATOM 1430 O O . ALA A 1 199 ? 12.383 -0.989 8.374 1.00 57.44 199 ALA A O 1
ATOM 1431 N N . SER A 1 200 ? 10.176 -0.707 8.207 1.00 64.50 200 SER A N 1
ATOM 1432 C CA . SER A 1 200 ? 9.860 -2.138 8.285 1.00 64.50 200 SER A CA 1
ATOM 1433 C C . SER A 1 200 ? 9.854 -2.776 6.896 1.00 64.50 200 SER A C 1
ATOM 1435 O O . SER A 1 200 ? 9.658 -2.087 5.898 1.00 64.50 200 SER A O 1
ATOM 1437 N N . ILE A 1 201 ? 10.062 -4.093 6.804 1.00 63.94 201 ILE A N 1
ATOM 1438 C CA . ILE A 1 201 ? 9.791 -4.842 5.567 1.00 63.94 201 ILE A CA 1
ATOM 1439 C C . ILE A 1 201 ? 8.551 -5.702 5.781 1.00 63.94 201 ILE A C 1
ATOM 1441 O O . ILE A 1 201 ? 8.546 -6.583 6.643 1.00 63.94 201 ILE A O 1
ATOM 1445 N N . LEU A 1 202 ? 7.493 -5.434 5.020 1.00 69.75 202 LEU A N 1
ATOM 1446 C CA . LEU A 1 202 ? 6.216 -6.121 5.186 1.00 69.75 202 LEU A CA 1
ATOM 1447 C C . LEU A 1 202 ? 6.046 -7.221 4.143 1.00 69.75 202 LEU A C 1
ATOM 1449 O O . LEU A 1 202 ? 6.494 -7.115 2.999 1.00 69.75 202 LEU A O 1
ATOM 1453 N N . ARG A 1 203 ? 5.399 -8.311 4.559 1.00 64.81 203 ARG A N 1
ATOM 1454 C CA . ARG A 1 203 ? 5.052 -9.438 3.691 1.00 64.81 203 ARG A CA 1
ATOM 1455 C C . ARG A 1 203 ? 3.539 -9.560 3.600 1.00 64.81 203 ARG A C 1
ATOM 1457 O O . ARG A 1 203 ? 2.834 -9.470 4.605 1.00 64.81 203 ARG A O 1
ATOM 1464 N N . ARG A 1 204 ? 3.058 -9.810 2.385 1.00 62.12 204 ARG A N 1
ATOM 1465 C CA . ARG A 1 204 ? 1.669 -10.190 2.133 1.00 62.12 204 ARG A CA 1
ATOM 1466 C C . ARG A 1 204 ? 1.414 -11.591 2.696 1.00 62.12 204 ARG A C 1
ATOM 1468 O O . ARG A 1 204 ? 2.249 -12.480 2.518 1.00 62.12 204 ARG A O 1
ATOM 1475 N N . CYS A 1 205 ? 0.278 -11.791 3.361 1.00 49.25 205 CYS A N 1
ATOM 1476 C CA . CYS A 1 205 ? -0.181 -13.132 3.719 1.00 49.25 205 CYS A CA 1
ATOM 1477 C C . CYS A 1 205 ? -0.534 -13.926 2.451 1.00 49.25 205 CYS A C 1
ATOM 1479 O O . CYS A 1 205 ? -1.169 -13.361 1.557 1.00 49.25 205 CYS A O 1
ATOM 1481 N N . PRO A 1 206 ? -0.169 -15.217 2.357 1.00 45.09 206 PRO A N 1
ATOM 1482 C CA . PRO A 1 206 ? -0.755 -16.089 1.347 1.00 45.09 206 PRO A CA 1
ATOM 1483 C C . PRO A 1 206 ? -2.276 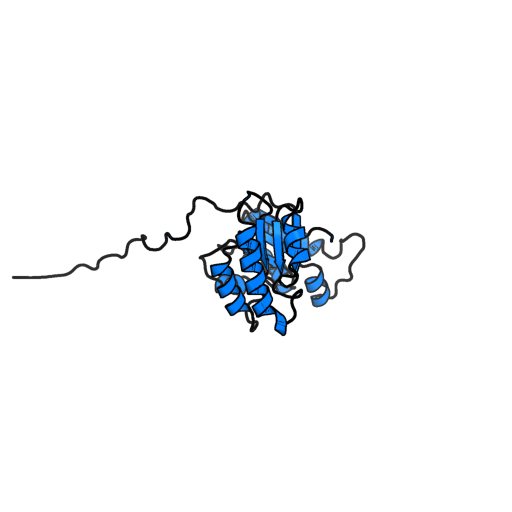-16.137 1.562 1.00 45.09 206 PRO A C 1
ATOM 1485 O O . PRO A 1 206 ? -2.733 -16.238 2.703 1.00 45.09 206 PRO A O 1
ATOM 1488 N N . SER A 1 207 ? -3.028 -15.965 0.474 1.00 46.09 207 SER A N 1
ATOM 1489 C CA . SER A 1 207 ? -4.498 -15.991 0.434 1.00 46.09 207 SER A CA 1
ATOM 1490 C C . SER A 1 207 ? -5.067 -17.368 0.732 1.00 46.09 207 SER A C 1
ATOM 1492 O O . SER A 1 207 ? -4.467 -18.335 0.210 1.00 46.09 207 SER A O 1
#

Radius of gyration: 19.12 Å; Cα contacts (8 Å, |Δi|>4): 344; chains: 1; bounding box: 38×84×37 Å

Mean predicted aligned error: 8.62 Å